Protein AF-A0A966E2J4-F1 (afdb_monomer_lite)

Structure (mmCIF, N/CA/C/O backbone):
data_AF-A0A966E2J4-F1
#
_entry.id   AF-A0A966E2J4-F1
#
loop_
_atom_site.group_PDB
_atom_site.id
_atom_site.type_symbol
_atom_site.label_atom_id
_atom_site.label_alt_id
_atom_site.label_comp_id
_atom_site.label_asym_id
_atom_site.label_entity_id
_atom_site.label_seq_id
_atom_site.pdbx_PDB_ins_code
_atom_site.Cartn_x
_atom_site.Cartn_y
_atom_site.Cartn_z
_atom_site.occupancy
_atom_site.B_iso_or_equiv
_atom_site.auth_seq_id
_atom_site.auth_comp_id
_atom_site.auth_asym_id
_atom_site.auth_atom_id
_atom_site.pdbx_PDB_model_num
ATOM 1 N N . MET A 1 1 ? 18.775 -7.636 5.388 1.00 59.47 1 MET A N 1
ATOM 2 C CA . MET A 1 1 ? 19.698 -8.743 5.085 1.00 59.47 1 MET A CA 1
ATOM 3 C C . MET A 1 1 ? 20.322 -8.454 3.729 1.00 59.47 1 MET A C 1
ATOM 5 O O . MET A 1 1 ? 19.597 -8.432 2.739 1.00 59.47 1 MET A O 1
ATOM 9 N N . SER A 1 2 ? 21.613 -8.130 3.688 1.00 73.81 2 SER A N 1
ATOM 10 C CA . SER A 1 2 ? 22.314 -7.818 2.436 1.00 73.81 2 SER A CA 1
ATOM 11 C C . SER A 1 2 ? 22.480 -9.073 1.570 1.00 73.81 2 SER A C 1
ATOM 13 O O . SER A 1 2 ? 22.434 -10.198 2.077 1.00 73.81 2 SER A O 1
ATOM 15 N N . PHE A 1 3 ? 22.680 -8.900 0.260 1.00 79.31 3 PHE A N 1
ATOM 16 C CA . PHE A 1 3 ? 23.011 -10.019 -0.631 1.00 79.31 3 PHE A CA 1
ATOM 17 C C . PHE A 1 3 ? 24.300 -10.731 -0.207 1.00 79.31 3 PHE A C 1
ATOM 19 O O . PHE A 1 3 ? 24.358 -11.950 -0.302 1.00 79.31 3 PHE A O 1
ATOM 26 N N . ALA A 1 4 ? 25.263 -10.000 0.363 1.00 73.81 4 ALA A N 1
ATOM 27 C CA . ALA A 1 4 ? 26.503 -10.554 0.902 1.00 73.81 4 ALA A CA 1
ATOM 28 C C . ALA A 1 4 ? 26.265 -11.553 2.048 1.00 73.81 4 ALA A C 1
ATOM 30 O O . ALA A 1 4 ? 26.826 -12.642 2.033 1.00 73.81 4 ALA A O 1
ATOM 31 N N . LEU A 1 5 ? 25.376 -11.237 3.000 1.00 77.06 5 LEU A N 1
ATOM 32 C CA . LEU A 1 5 ? 25.022 -12.181 4.068 1.00 77.06 5 LEU A CA 1
ATOM 33 C C . LEU A 1 5 ? 24.337 -13.432 3.509 1.00 77.06 5 LEU A C 1
ATOM 35 O O . LEU A 1 5 ? 24.585 -14.535 3.978 1.00 77.06 5 LEU A O 1
ATOM 39 N N . ASN A 1 6 ? 23.477 -13.269 2.501 1.00 78.88 6 ASN A N 1
ATOM 40 C CA . ASN A 1 6 ? 22.815 -14.402 1.859 1.00 78.88 6 ASN A CA 1
ATOM 41 C C . ASN A 1 6 ? 23.814 -15.310 1.133 1.00 78.88 6 ASN A C 1
ATOM 43 O O . ASN A 1 6 ? 23.761 -16.519 1.297 1.00 78.88 6 ASN A O 1
ATOM 47 N N . TYR A 1 7 ? 24.743 -14.708 0.392 1.00 80.31 7 TYR A N 1
ATOM 48 C CA . TYR A 1 7 ? 25.827 -15.399 -0.296 1.00 80.31 7 TYR A CA 1
ATOM 49 C C . TYR A 1 7 ? 26.724 -16.165 0.682 1.00 80.31 7 TYR A C 1
ATOM 51 O O . TYR A 1 7 ? 26.998 -17.339 0.461 1.00 80.31 7 TYR A O 1
ATOM 59 N N . TYR A 1 8 ? 27.102 -15.536 1.799 1.00 82.06 8 TYR A N 1
ATOM 60 C CA . TYR A 1 8 ? 27.881 -16.174 2.859 1.00 82.06 8 TYR A CA 1
ATOM 61 C C . TYR A 1 8 ? 27.172 -17.417 3.421 1.00 82.06 8 TYR A C 1
ATOM 63 O O . TYR A 1 8 ? 27.740 -18.506 3.430 1.00 82.06 8 TYR A O 1
ATOM 71 N N . PHE A 1 9 ? 25.893 -17.298 3.802 1.00 84.06 9 PHE A N 1
ATOM 72 C CA . PHE A 1 9 ? 25.116 -18.441 4.304 1.00 84.06 9 PHE A CA 1
ATOM 73 C C . PHE A 1 9 ? 24.768 -19.483 3.229 1.00 84.06 9 PHE A C 1
ATOM 75 O O . PHE A 1 9 ? 24.488 -20.629 3.569 1.00 84.06 9 PHE A O 1
ATOM 82 N N . ALA A 1 10 ? 24.816 -19.118 1.947 1.00 79.44 10 ALA A N 1
ATOM 83 C CA . ALA A 1 10 ? 24.695 -20.045 0.822 1.00 79.44 10 ALA A CA 1
ATOM 84 C C . ALA A 1 10 ? 26.017 -20.774 0.499 1.00 79.44 10 ALA A C 1
ATOM 86 O O . ALA A 1 10 ? 26.121 -21.430 -0.539 1.00 79.44 10 ALA A O 1
ATOM 87 N N . GLY A 1 11 ? 27.032 -20.658 1.365 1.00 80.62 11 GLY A N 1
ATOM 88 C CA . GLY A 1 11 ? 28.339 -21.285 1.177 1.00 80.62 11 GLY A CA 1
ATOM 89 C C . GLY A 1 11 ? 29.157 -20.622 0.075 1.00 80.62 11 GLY A C 1
ATOM 90 O O . GLY A 1 11 ? 29.830 -21.319 -0.679 1.00 80.62 11 GLY A O 1
ATOM 91 N N . GLU A 1 12 ? 29.039 -19.298 -0.054 1.00 81.12 12 GLU A N 1
ATOM 92 C CA . GLU A 1 12 ? 29.712 -18.490 -1.076 1.00 81.12 12 GLU A CA 1
ATOM 93 C C . GLU A 1 12 ? 29.393 -18.958 -2.502 1.00 81.12 12 GLU A C 1
ATOM 95 O O . GLU A 1 12 ? 30.235 -19.010 -3.396 1.00 81.12 12 GLU A O 1
ATOM 100 N N . ARG A 1 13 ? 28.127 -19.320 -2.722 1.00 78.50 13 ARG A N 1
ATOM 101 C CA . ARG A 1 13 ? 27.602 -19.705 -4.031 1.00 78.50 13 ARG A CA 1
ATOM 102 C C . ARG A 1 13 ? 26.421 -18.821 -4.390 1.00 78.50 13 ARG A C 1
ATOM 104 O O . ARG A 1 13 ? 25.577 -18.499 -3.553 1.00 78.50 13 ARG A O 1
ATOM 111 N N . PHE A 1 14 ? 26.310 -18.475 -5.669 1.00 77.50 14 PHE A N 1
ATOM 112 C CA . PHE A 1 14 ? 25.118 -17.830 -6.223 1.00 77.50 14 PHE A CA 1
ATOM 113 C C . PHE A 1 14 ? 23.981 -18.850 -6.396 1.00 77.50 14 PHE A C 1
ATOM 115 O O . PHE A 1 14 ? 23.527 -19.137 -7.505 1.00 77.50 14 PHE A O 1
ATOM 122 N N . ASP A 1 15 ? 23.529 -19.430 -5.283 1.00 81.44 15 ASP A N 1
ATOM 123 C CA . ASP A 1 15 ? 22.444 -20.403 -5.271 1.00 81.44 15 ASP A CA 1
ATOM 124 C C . ASP A 1 15 ? 21.081 -19.713 -5.435 1.00 81.44 15 ASP A C 1
ATOM 126 O O . ASP A 1 15 ? 20.513 -19.131 -4.507 1.00 81.44 15 ASP A O 1
ATOM 130 N N . ARG A 1 16 ? 20.511 -19.830 -6.637 1.00 82.94 16 ARG A N 1
ATOM 131 C CA . ARG A 1 16 ? 19.188 -19.290 -6.982 1.00 82.94 16 ARG A CA 1
ATOM 132 C C . ARG A 1 16 ? 18.098 -19.710 -5.993 1.00 82.94 16 ARG A C 1
ATOM 134 O O . ARG A 1 16 ? 17.180 -18.921 -5.757 1.00 82.94 16 ARG A O 1
ATOM 141 N N . PHE A 1 17 ? 18.170 -20.921 -5.439 1.00 85.12 17 PHE A N 1
ATOM 142 C CA . PHE A 1 17 ? 17.184 -21.407 -4.480 1.00 85.12 17 PHE A CA 1
ATOM 143 C C . PHE A 1 17 ? 17.285 -20.652 -3.152 1.00 85.12 17 PHE A C 1
ATOM 145 O O . PHE A 1 17 ? 16.285 -20.084 -2.714 1.00 85.12 17 PHE A O 1
ATOM 152 N N . ALA A 1 18 ? 18.479 -20.550 -2.560 1.00 85.56 18 ALA A N 1
ATOM 153 C CA . ALA A 1 18 ? 18.701 -19.845 -1.293 1.00 85.56 18 ALA A CA 1
ATOM 154 C C . ALA A 1 18 ? 18.240 -18.373 -1.335 1.00 85.56 18 ALA A C 1
ATOM 156 O O . ALA A 1 18 ? 17.543 -17.888 -0.427 1.00 85.56 18 ALA A O 1
ATOM 157 N N . PHE A 1 19 ? 18.541 -17.667 -2.431 1.00 85.81 19 PHE A N 1
ATOM 158 C CA . PHE A 1 19 ? 18.122 -16.274 -2.606 1.00 85.81 19 PHE A CA 1
ATOM 159 C C . PHE A 1 19 ? 16.597 -16.129 -2.719 1.00 85.81 19 PHE A C 1
ATOM 161 O O . PHE A 1 19 ? 16.028 -15.222 -2.098 1.00 85.81 19 PHE A O 1
ATOM 168 N N . LYS A 1 20 ? 15.931 -17.021 -3.466 1.00 88.06 20 LYS A N 1
ATOM 169 C CA . LYS A 1 20 ? 14.465 -17.038 -3.605 1.00 88.06 20 LYS A CA 1
ATOM 170 C C . LYS A 1 20 ? 13.772 -17.448 -2.308 1.00 88.06 20 LYS A C 1
ATOM 172 O O . LYS A 1 20 ? 12.813 -16.792 -1.914 1.00 88.06 20 LYS A O 1
ATOM 177 N N . LEU A 1 21 ? 14.281 -18.462 -1.606 1.00 90.44 21 LEU A N 1
ATOM 178 C CA . LEU A 1 21 ? 13.745 -18.916 -0.321 1.00 90.44 21 LEU A CA 1
ATOM 179 C C . LEU A 1 21 ? 13.721 -17.774 0.697 1.00 90.44 21 LEU A C 1
ATOM 181 O O . LEU A 1 21 ? 12.714 -17.548 1.360 1.00 90.44 21 LEU A O 1
ATOM 185 N N . THR A 1 22 ? 14.799 -16.995 0.763 1.00 90.88 22 THR A N 1
ATOM 186 C CA . THR A 1 22 ? 14.864 -15.823 1.647 1.00 90.88 22 THR A CA 1
ATOM 187 C C . THR A 1 22 ? 13.776 -14.800 1.315 1.00 90.88 22 THR A C 1
ATOM 189 O O . THR A 1 22 ? 13.124 -14.281 2.220 1.00 90.88 22 THR A O 1
ATOM 192 N N . ASN A 1 23 ? 13.539 -14.524 0.029 1.00 94.06 23 ASN A N 1
ATOM 193 C CA . ASN A 1 23 ? 12.469 -13.615 -0.383 1.00 94.06 23 ASN A CA 1
ATOM 194 C C . ASN A 1 23 ? 11.086 -14.164 -0.017 1.00 94.06 23 ASN A C 1
ATOM 196 O O . ASN A 1 23 ? 10.243 -13.407 0.457 1.00 94.06 23 ASN A O 1
ATOM 200 N N . VAL A 1 24 ? 10.863 -15.471 -0.185 1.00 95.25 24 VAL A N 1
ATOM 201 C CA . VAL A 1 24 ? 9.615 -16.137 0.214 1.00 95.25 24 VAL A CA 1
ATOM 202 C C . VAL A 1 24 ? 9.395 -16.021 1.722 1.00 95.25 24 VAL A C 1
ATOM 204 O O . VAL A 1 24 ? 8.302 -15.655 2.142 1.00 95.25 24 VAL A O 1
ATOM 207 N N . VAL A 1 25 ? 10.425 -16.240 2.544 1.00 96.19 25 VAL A N 1
ATOM 208 C CA . VAL A 1 25 ? 10.333 -16.056 4.003 1.00 96.19 25 VAL A CA 1
ATOM 209 C C . VAL A 1 25 ? 9.954 -14.614 4.346 1.00 96.19 25 VAL A C 1
ATOM 211 O O . VAL A 1 25 ? 9.018 -14.393 5.112 1.00 96.19 25 VAL A O 1
ATOM 214 N N . ILE A 1 26 ? 10.613 -13.620 3.738 1.00 96.62 26 ILE A N 1
ATOM 215 C CA . ILE A 1 26 ? 10.274 -12.200 3.939 1.00 96.62 26 ILE A CA 1
ATOM 216 C C . ILE A 1 26 ? 8.827 -11.919 3.502 1.00 96.62 26 ILE A C 1
ATOM 218 O O . ILE A 1 26 ? 8.110 -11.178 4.178 1.00 96.62 26 ILE A O 1
ATOM 222 N N . HIS A 1 27 ? 8.365 -12.514 2.402 1.00 97.75 27 HIS A N 1
ATOM 223 C CA . HIS A 1 27 ? 6.994 -12.367 1.920 1.00 97.75 27 HIS A CA 1
ATOM 224 C C . HIS A 1 27 ? 5.962 -12.961 2.889 1.00 97.75 27 HIS A C 1
ATOM 226 O O . HIS A 1 27 ? 4.981 -12.296 3.219 1.00 97.75 27 HIS A O 1
ATOM 232 N N . VAL A 1 28 ? 6.222 -14.155 3.428 1.00 98.31 28 VAL A N 1
ATOM 233 C CA . VAL A 1 28 ? 5.377 -14.788 4.453 1.00 98.31 28 VAL A CA 1
ATOM 234 C C . VAL A 1 28 ? 5.327 -13.937 5.722 1.00 98.31 28 VAL A C 1
ATOM 236 O O . VAL A 1 28 ? 4.242 -13.694 6.249 1.00 98.31 28 VAL A O 1
ATOM 239 N N . LEU A 1 29 ? 6.467 -13.409 6.180 1.00 98.50 29 LEU A N 1
ATOM 240 C CA . LEU A 1 29 ? 6.512 -12.493 7.324 1.00 98.50 29 LEU A CA 1
ATOM 241 C C . LEU A 1 29 ? 5.673 -11.231 7.074 1.00 98.50 29 LEU A C 1
ATOM 243 O O . LEU A 1 29 ? 4.917 -10.822 7.952 1.00 98.50 29 LEU A O 1
ATOM 247 N N . ASN A 1 30 ? 5.737 -10.646 5.873 1.00 98.75 30 ASN A N 1
ATOM 248 C CA . ASN A 1 30 ? 4.843 -9.548 5.491 1.00 98.75 30 ASN A CA 1
ATOM 249 C C . ASN A 1 30 ? 3.366 -9.967 5.535 1.00 98.75 30 ASN A C 1
ATOM 251 O O . ASN A 1 30 ? 2.547 -9.216 6.056 1.00 98.75 30 ASN A O 1
ATOM 255 N N . GLY A 1 31 ? 3.021 -11.167 5.056 1.00 98.56 31 GLY A N 1
ATOM 256 C CA . GLY A 1 31 ? 1.663 -11.714 5.144 1.00 98.56 31 GLY A CA 1
ATOM 257 C C . GLY A 1 31 ? 1.148 -11.820 6.583 1.00 98.56 31 GLY A C 1
ATOM 258 O O . GLY A 1 31 ? -0.003 -11.475 6.855 1.00 98.56 31 GLY A O 1
ATOM 259 N N . LEU A 1 32 ? 2.009 -12.208 7.532 1.00 98.69 32 LEU A N 1
ATOM 260 C CA . LEU A 1 32 ? 1.676 -12.205 8.961 1.00 98.69 32 LEU A CA 1
ATOM 261 C C . LEU A 1 32 ? 1.418 -10.785 9.487 1.00 98.69 32 LEU A C 1
ATOM 263 O O . LEU A 1 32 ? 0.478 -10.574 10.255 1.00 98.69 32 LEU A O 1
ATOM 267 N N . LEU A 1 33 ? 2.211 -9.794 9.067 1.00 98.75 33 LEU A N 1
ATOM 268 C CA . LEU A 1 33 ? 1.981 -8.396 9.448 1.00 98.75 33 LEU A CA 1
ATOM 269 C C . LEU A 1 33 ? 0.691 -7.840 8.825 1.00 98.75 33 LEU A C 1
ATOM 271 O O . LEU A 1 33 ? -0.064 -7.159 9.516 1.00 98.75 33 LEU A O 1
ATOM 275 N N . VAL A 1 34 ? 0.397 -8.173 7.563 1.00 98.81 34 VAL A N 1
ATOM 276 C CA . VAL A 1 34 ? -0.871 -7.852 6.882 1.00 98.81 34 VAL A CA 1
ATOM 277 C C . VAL A 1 34 ? -2.057 -8.437 7.646 1.00 98.81 34 VAL A C 1
ATOM 279 O O . VAL A 1 34 ? -3.043 -7.730 7.874 1.00 98.81 34 VAL A O 1
ATOM 282 N N . TYR A 1 35 ? -1.960 -9.694 8.090 1.00 98.56 35 TYR A N 1
ATOM 283 C CA . TYR A 1 35 ? -2.973 -10.332 8.928 1.00 98.56 35 TYR A CA 1
ATOM 284 C C . TYR A 1 35 ? -3.206 -9.536 10.218 1.00 98.56 35 TYR A C 1
ATOM 286 O O . TYR A 1 35 ? -4.330 -9.106 10.483 1.00 98.56 35 TYR A O 1
ATOM 294 N N . TRP A 1 36 ? -2.153 -9.277 10.999 1.00 98.31 36 TRP A N 1
ATOM 295 C CA . TRP A 1 36 ? -2.280 -8.566 12.273 1.00 98.31 36 TRP A CA 1
ATOM 296 C C . TRP A 1 36 ? -2.770 -7.129 12.105 1.00 98.31 36 TRP A C 1
ATOM 298 O O . TRP A 1 36 ? -3.600 -6.669 12.892 1.00 98.31 36 TRP A O 1
ATOM 308 N N . LEU A 1 37 ? -2.319 -6.428 11.064 1.00 98.62 37 LEU A N 1
ATOM 309 C CA . LEU A 1 37 ? -2.786 -5.078 10.772 1.00 98.62 37 LEU A CA 1
ATOM 310 C C . LEU A 1 37 ? -4.278 -5.115 10.445 1.00 98.62 37 LEU A C 1
ATOM 312 O O . LEU A 1 37 ? -5.050 -4.352 11.022 1.00 98.62 37 LEU A O 1
ATOM 316 N N . SER A 1 38 ? -4.704 -6.071 9.619 1.00 98.12 38 SER A N 1
ATOM 317 C CA . SER A 1 38 ? -6.115 -6.271 9.287 1.00 98.12 38 SER A CA 1
ATOM 318 C C . SER A 1 38 ? -6.964 -6.583 10.520 1.00 98.12 38 SER A C 1
ATOM 320 O O . SER A 1 38 ? -8.046 -6.017 10.661 1.00 98.12 38 SER A O 1
ATOM 322 N N . VAL A 1 39 ? -6.469 -7.413 11.450 1.00 95.81 39 VAL A N 1
ATOM 323 C CA . VAL A 1 39 ? -7.134 -7.680 12.740 1.00 95.81 39 VAL A CA 1
ATOM 324 C C . VAL A 1 39 ? -7.378 -6.373 13.492 1.00 95.81 39 VAL A C 1
ATOM 326 O O . VAL A 1 39 ? -8.498 -6.122 13.945 1.00 95.81 39 VAL A O 1
ATOM 329 N N . LEU A 1 40 ? -6.351 -5.532 13.636 1.00 95.50 40 LEU A N 1
ATOM 330 C CA . LEU A 1 40 ? -6.474 -4.288 14.392 1.00 95.50 40 LEU A CA 1
ATOM 331 C C . LEU A 1 40 ? -7.408 -3.288 13.699 1.00 95.50 40 LEU A C 1
ATOM 333 O O . LEU A 1 40 ? -8.287 -2.730 14.358 1.00 95.50 40 LEU A O 1
ATOM 337 N N . LEU A 1 41 ? -7.272 -3.095 12.384 1.00 95.81 41 LEU A N 1
ATOM 338 C CA . LEU A 1 41 ? -8.106 -2.165 11.619 1.00 95.81 41 LEU A CA 1
ATOM 339 C C . LEU A 1 41 ? -9.580 -2.594 11.609 1.00 95.81 41 LEU A C 1
ATOM 341 O O . LEU A 1 41 ? -10.459 -1.773 11.864 1.00 95.81 41 LEU A O 1
ATOM 345 N N . LEU A 1 42 ? -9.874 -3.882 11.403 1.00 93.00 42 LEU A N 1
ATOM 346 C CA . LEU A 1 42 ? -11.252 -4.387 11.397 1.00 93.00 42 LEU A CA 1
ATOM 347 C C . LEU A 1 42 ? -11.915 -4.299 12.773 1.00 93.00 42 LEU A C 1
ATOM 349 O O . LEU A 1 42 ? -13.088 -3.937 12.853 1.00 93.00 42 LEU A O 1
ATOM 353 N N . ARG A 1 43 ? -11.176 -4.553 13.863 1.00 90.25 43 ARG A N 1
ATOM 354 C CA . ARG A 1 43 ? -11.685 -4.342 15.232 1.00 90.25 43 ARG A CA 1
ATOM 355 C C . ARG A 1 43 ? -12.062 -2.881 15.474 1.00 90.25 43 ARG A C 1
ATOM 357 O O . ARG A 1 43 ? -13.110 -2.606 16.055 1.00 90.25 43 ARG A O 1
ATOM 364 N N . ARG A 1 44 ? -11.236 -1.942 15.002 1.00 89.81 44 ARG A N 1
ATOM 365 C CA . ARG A 1 44 ? -11.515 -0.500 15.102 1.00 89.81 44 ARG A CA 1
ATOM 366 C C . ARG A 1 44 ? -12.705 -0.084 14.247 1.00 89.81 44 ARG A C 1
ATOM 368 O O . ARG A 1 44 ? -13.562 0.657 14.721 1.00 89.81 44 ARG A O 1
ATOM 375 N N . TYR A 1 45 ? -12.784 -0.591 13.021 1.00 88.94 45 TYR A N 1
ATOM 376 C CA . TYR A 1 45 ? -13.898 -0.319 12.120 1.00 88.94 45 TYR A CA 1
ATOM 377 C C . TYR A 1 45 ? -15.231 -0.801 12.705 1.00 88.94 45 TYR A C 1
ATOM 379 O O . TYR A 1 45 ? -16.207 -0.057 12.735 1.00 88.94 45 TYR A O 1
ATOM 387 N N . ALA A 1 46 ? -15.241 -2.013 13.261 1.00 82.50 46 ALA A N 1
ATOM 388 C CA . ALA A 1 46 ? -16.399 -2.595 13.923 1.00 82.50 46 ALA A CA 1
ATOM 389 C C . ALA A 1 46 ? -16.836 -1.836 15.179 1.00 82.50 46 ALA A C 1
ATOM 391 O O . ALA A 1 46 ? -18.022 -1.570 15.352 1.00 82.50 46 ALA A O 1
ATOM 392 N N . GLY A 1 47 ? -15.884 -1.456 16.039 1.00 72.38 47 GLY A N 1
ATOM 393 C CA . GLY A 1 47 ? -16.171 -0.683 17.251 1.00 72.38 47 GLY A CA 1
ATOM 394 C C . GLY A 1 47 ? -16.652 0.746 16.971 1.00 72.38 47 GLY A C 1
ATOM 395 O O . GLY A 1 47 ? -17.243 1.376 17.845 1.00 72.38 47 GLY A O 1
ATOM 396 N N . GLY A 1 48 ? -16.412 1.262 15.760 1.00 63.75 48 GLY A N 1
ATOM 397 C CA . GLY A 1 48 ? -16.773 2.612 15.336 1.00 63.75 48 GLY A CA 1
ATOM 398 C C . GLY A 1 48 ? -18.103 2.751 14.585 1.00 63.75 48 GLY A C 1
ATOM 399 O O . GLY A 1 48 ? -18.470 3.883 14.277 1.00 63.75 48 GLY A O 1
ATOM 400 N N . ALA A 1 49 ? -18.830 1.677 14.271 1.00 46.62 49 ALA A N 1
ATOM 401 C CA . ALA A 1 49 ? -20.103 1.741 13.542 1.00 46.62 49 ALA A CA 1
ATOM 402 C C . ALA A 1 49 ? -21.322 1.618 14.492 1.00 46.62 49 ALA A C 1
ATOM 404 O O . ALA A 1 49 ? -21.365 0.731 15.338 1.00 46.62 49 ALA A O 1
ATOM 405 N N . ARG A 1 50 ? -22.341 2.481 14.346 1.00 42.75 50 ARG A N 1
ATOM 406 C CA . ARG A 1 50 ? -23.708 2.324 14.915 1.00 42.75 50 ARG A CA 1
ATOM 407 C C . ARG A 1 50 ? -24.732 2.579 13.793 1.00 42.75 50 ARG A C 1
ATOM 409 O O . ARG A 1 50 ? -24.436 3.430 12.953 1.00 42.75 50 ARG A O 1
ATOM 416 N N . PRO A 1 51 ? -25.868 1.844 13.718 1.00 37.44 51 PRO A N 1
ATOM 417 C CA . PRO A 1 51 ? -26.919 1.776 14.748 1.00 37.44 51 PRO A CA 1
ATOM 418 C C . PRO A 1 51 ? -27.133 0.386 15.403 1.00 37.44 51 PRO A C 1
ATOM 420 O O . PRO A 1 51 ? -26.619 -0.617 14.909 1.00 37.44 51 PRO A O 1
ATOM 423 N N . PRO A 1 52 ? -27.920 0.311 16.503 1.00 40.41 52 PRO A N 1
ATOM 424 C CA . PRO A 1 52 ? -28.212 -0.911 17.274 1.00 40.41 52 PRO A CA 1
ATOM 425 C C . PRO A 1 52 ? -29.046 -1.978 16.544 1.00 40.41 52 PRO A C 1
ATOM 427 O O . PRO A 1 52 ? -29.147 -3.102 17.021 1.00 40.41 52 PRO A O 1
ATOM 430 N N . SER A 1 53 ? -29.639 -1.676 15.387 1.00 39.88 53 SER A N 1
ATOM 431 C CA . SER A 1 53 ? -30.565 -2.595 14.704 1.00 39.88 53 SER A CA 1
ATOM 432 C C . SER A 1 53 ? -29.886 -3.718 13.910 1.00 39.88 53 SER A C 1
ATOM 434 O O . SER A 1 53 ? -30.552 -4.659 13.493 1.00 39.88 53 SER A O 1
ATOM 436 N N . THR A 1 54 ? -28.560 -3.676 13.739 1.00 45.16 54 THR A N 1
ATOM 437 C CA . THR A 1 54 ? -27.771 -4.770 13.139 1.00 45.16 54 THR A CA 1
ATOM 438 C C . THR A 1 54 ? -26.687 -5.296 14.082 1.00 45.16 54 THR A C 1
ATOM 440 O O . THR A 1 54 ? -25.712 -5.893 13.634 1.00 45.16 54 THR A O 1
ATOM 443 N N . GLN A 1 55 ? -26.844 -5.086 15.397 1.00 41.19 55 GLN A N 1
ATOM 444 C CA . GLN A 1 55 ? -25.957 -5.645 16.431 1.00 41.19 55 GLN A CA 1
ATOM 445 C C . GLN A 1 55 ? -26.075 -7.171 16.587 1.00 41.19 55 GLN A C 1
ATOM 447 O O . GLN A 1 55 ? -25.293 -7.771 17.324 1.00 41.19 55 GLN A O 1
ATOM 452 N N . ALA A 1 56 ? -26.984 -7.822 15.857 1.00 38.28 56 ALA A N 1
ATOM 453 C CA . ALA A 1 56 ? -27.075 -9.275 15.787 1.00 38.28 56 ALA A CA 1
ATOM 454 C C . ALA A 1 56 ? -25.924 -9.870 14.950 1.00 38.28 56 ALA A C 1
ATOM 456 O O . ALA A 1 56 ? -26.077 -10.292 13.803 1.00 38.28 56 ALA A O 1
ATOM 457 N N . GLY A 1 57 ? -24.752 -9.922 15.576 1.00 44.06 57 GLY A N 1
ATOM 458 C CA . GLY A 1 57 ? -23.659 -10.796 15.191 1.00 44.06 57 GLY A CA 1
ATOM 459 C C . GLY A 1 57 ? -22.597 -10.117 14.345 1.00 44.06 57 GLY A C 1
ATOM 460 O O . GLY A 1 57 ? -22.566 -10.275 13.123 1.00 44.06 57 GLY A O 1
ATOM 461 N N . TRP A 1 58 ? -21.609 -9.529 15.024 1.00 47.94 58 TRP A N 1
ATOM 462 C CA . TRP A 1 58 ? -20.220 -9.718 14.607 1.00 47.94 58 TRP A CA 1
ATOM 463 C C . TRP A 1 58 ? -19.978 -11.235 14.570 1.00 47.94 58 TRP A C 1
ATOM 465 O O . TRP A 1 58 ? -19.677 -11.874 15.573 1.00 47.94 58 TRP A O 1
ATOM 475 N N . SER A 1 59 ? -20.342 -11.844 13.445 1.00 54.19 59 SER A N 1
ATOM 476 C CA . SER A 1 59 ? -20.444 -13.291 13.306 1.00 54.19 59 SER A CA 1
ATOM 477 C C . SER A 1 59 ? -19.052 -13.916 13.327 1.00 54.19 59 SER A C 1
ATOM 479 O O . SER A 1 59 ? -18.068 -13.249 13.004 1.00 54.19 59 SER A O 1
ATOM 481 N N . ALA A 1 60 ? -18.965 -15.220 13.603 1.00 57.41 60 ALA A N 1
ATOM 482 C CA . ALA A 1 60 ? -17.731 -15.999 13.450 1.00 57.41 60 ALA A CA 1
ATOM 483 C C . ALA A 1 60 ? -17.041 -15.780 12.082 1.00 57.41 60 ALA A C 1
ATOM 485 O O . ALA A 1 60 ? -15.831 -15.922 11.966 1.00 57.41 60 ALA A O 1
ATOM 486 N N . MET A 1 61 ? -17.782 -15.360 11.050 1.00 56.88 61 MET A N 1
ATOM 487 C CA . MET A 1 61 ? -17.254 -15.035 9.724 1.00 56.88 61 MET A CA 1
ATOM 488 C C . MET A 1 61 ? -16.345 -13.793 9.706 1.00 56.88 61 MET A C 1
ATOM 490 O O . MET A 1 61 ? -15.363 -13.773 8.970 1.00 56.88 61 MET A O 1
ATOM 494 N N . HIS A 1 62 ? -16.600 -12.791 10.558 1.00 67.88 62 HIS A N 1
ATOM 495 C CA . HIS A 1 62 ? -15.730 -11.613 10.688 1.00 67.88 62 HIS A CA 1
ATOM 496 C C . HIS A 1 62 ? -14.379 -11.961 11.330 1.00 67.88 62 HIS A C 1
ATOM 498 O O . HIS A 1 62 ? -13.394 -11.267 11.085 1.00 67.88 62 HIS A O 1
ATOM 504 N N . ALA A 1 63 ? -14.305 -13.060 12.094 1.00 76.62 63 ALA A N 1
ATOM 505 C CA . ALA A 1 63 ? -13.054 -13.539 12.680 1.00 76.62 63 ALA A CA 1
ATOM 506 C C . ALA A 1 63 ? -12.063 -14.050 11.618 1.00 76.62 63 ALA A C 1
ATOM 508 O O . ALA A 1 63 ? -10.856 -13.919 11.805 1.00 76.62 63 ALA A O 1
ATOM 509 N N . TYR A 1 64 ? -12.559 -14.567 10.488 1.00 86.94 64 TYR A N 1
ATOM 510 C CA . TYR A 1 64 ? -11.726 -15.050 9.379 1.00 86.94 64 TYR A CA 1
ATOM 511 C C . TYR A 1 64 ? -11.405 -13.971 8.341 1.00 86.94 64 TYR A C 1
ATOM 513 O O . TYR A 1 64 ? -10.559 -14.185 7.478 1.00 86.94 64 TYR A O 1
ATOM 521 N N . LEU A 1 65 ? -12.040 -12.798 8.409 1.00 92.25 65 LEU A N 1
ATOM 522 C CA . LEU A 1 65 ? -11.815 -11.734 7.434 1.00 92.25 65 LEU A CA 1
ATOM 523 C C . LEU A 1 65 ? -10.350 -11.243 7.386 1.00 92.25 65 LEU A C 1
ATOM 525 O O . LEU A 1 65 ? -9.827 -11.114 6.282 1.00 92.25 65 LEU A O 1
ATOM 529 N N . PRO A 1 66 ? -9.634 -11.037 8.512 1.00 95.81 66 PRO A N 1
ATOM 530 C CA . PRO A 1 66 ? -8.205 -10.718 8.468 1.00 95.81 66 PRO A CA 1
ATOM 531 C C . PRO A 1 66 ? -7.363 -11.804 7.787 1.00 95.81 66 PRO A C 1
ATOM 533 O O . PRO A 1 66 ? -6.417 -11.488 7.067 1.00 95.81 66 PRO A O 1
ATOM 536 N N . LEU A 1 67 ? -7.719 -13.080 7.995 1.00 96.00 67 LEU A N 1
ATOM 537 C CA . LEU A 1 67 ? -7.065 -14.211 7.336 1.00 96.00 67 LEU A CA 1
ATOM 538 C C . LEU A 1 67 ? -7.322 -14.177 5.830 1.00 96.00 67 LEU A C 1
ATOM 540 O O . LEU A 1 67 ? -6.391 -14.374 5.059 1.00 96.00 67 LEU A O 1
ATOM 544 N N . LEU A 1 68 ? -8.551 -13.866 5.412 1.00 96.25 68 LEU A N 1
ATOM 545 C CA . LEU A 1 68 ? -8.873 -13.687 4.003 1.00 96.25 68 LEU A CA 1
ATOM 546 C C . LEU A 1 68 ? -8.066 -12.545 3.380 1.00 96.25 68 LEU A C 1
ATOM 548 O O . LEU A 1 68 ? -7.488 -12.744 2.322 1.00 96.25 68 LEU A O 1
ATOM 552 N N . VAL A 1 69 ? -7.973 -11.377 4.027 1.00 98.00 69 VAL A N 1
ATOM 553 C CA . VAL A 1 69 ? -7.160 -10.258 3.512 1.00 98.00 69 VAL A CA 1
ATOM 554 C C . VAL A 1 69 ? -5.709 -10.690 3.306 1.00 98.00 69 VAL A C 1
ATOM 556 O O . VAL A 1 69 ? -5.142 -10.454 2.241 1.00 98.00 69 VAL A O 1
ATOM 559 N N . ALA A 1 70 ? -5.122 -11.355 4.303 1.00 98.25 70 ALA A N 1
ATOM 560 C CA . ALA A 1 70 ? -3.757 -11.854 4.211 1.00 98.25 70 ALA A CA 1
ATOM 561 C C . ALA A 1 70 ? -3.598 -12.913 3.113 1.00 98.25 70 ALA A C 1
ATOM 563 O O . ALA A 1 70 ? -2.635 -12.843 2.359 1.00 98.25 70 ALA A O 1
ATOM 564 N N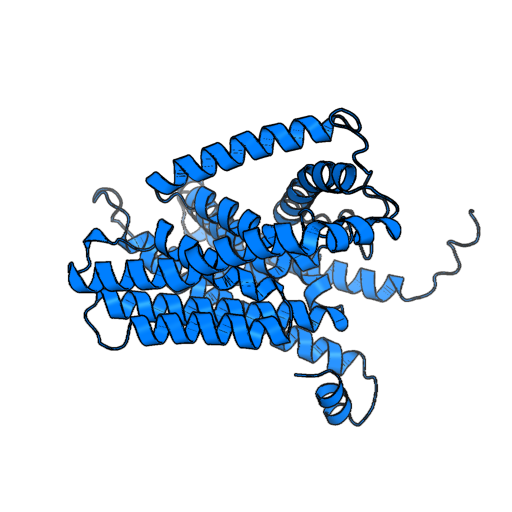 . ALA A 1 71 ? -4.545 -13.845 2.977 1.00 98.00 71 ALA A N 1
ATOM 565 C CA . ALA A 1 71 ? -4.521 -14.876 1.943 1.00 98.00 71 ALA A CA 1
ATOM 566 C C . ALA A 1 71 ? -4.656 -14.281 0.536 1.00 98.00 71 ALA A C 1
ATOM 568 O O . ALA A 1 71 ? -3.858 -14.618 -0.335 1.00 98.00 71 ALA A O 1
ATOM 569 N N . LEU A 1 72 ? -5.610 -13.365 0.324 1.00 97.88 72 LEU A N 1
ATOM 570 C CA . LEU A 1 72 ? -5.767 -12.662 -0.950 1.00 97.88 72 LEU A CA 1
ATOM 571 C C . LEU A 1 72 ? -4.492 -11.907 -1.305 1.00 97.88 72 LEU A C 1
ATOM 573 O O . LEU A 1 72 ? -4.070 -11.990 -2.445 1.00 97.88 72 LEU A O 1
ATOM 577 N N . TRP A 1 73 ? -3.871 -11.205 -0.351 1.00 98.38 73 TRP A N 1
ATOM 578 C CA . TRP A 1 73 ? -2.655 -10.432 -0.604 1.00 98.38 73 TRP A CA 1
ATOM 579 C C . TRP A 1 73 ? -1.429 -11.315 -0.855 1.00 98.38 73 TRP A C 1
ATOM 581 O O . TRP A 1 73 ? -0.715 -11.073 -1.823 1.00 98.38 73 TRP A O 1
ATOM 591 N N . LEU A 1 74 ? -1.205 -12.341 -0.027 1.00 97.62 74 LEU A N 1
ATOM 592 C CA . LEU A 1 74 ? -0.044 -13.237 -0.099 1.00 97.62 74 LEU A CA 1
ATOM 593 C C . LEU A 1 74 ? -0.066 -14.104 -1.364 1.00 97.62 74 LEU A C 1
ATOM 595 O O . LEU A 1 74 ? 0.968 -14.380 -1.959 1.00 97.62 74 LEU A O 1
ATOM 599 N N . LEU A 1 75 ? -1.252 -14.549 -1.779 1.00 97.06 75 LEU A N 1
ATOM 600 C CA . LEU A 1 75 ? -1.410 -15.452 -2.919 1.00 97.06 75 LEU A CA 1
ATOM 601 C C . LEU A 1 75 ? -1.732 -14.707 -4.215 1.00 97.06 75 LEU A C 1
ATOM 603 O O . LEU A 1 75 ? -1.931 -15.353 -5.243 1.00 97.06 75 LEU A O 1
ATOM 607 N N . HIS A 1 76 ? -1.783 -13.370 -4.190 1.00 97.12 76 HIS A N 1
ATOM 608 C CA . HIS A 1 76 ? -2.080 -12.587 -5.379 1.00 97.12 76 HIS A CA 1
ATOM 609 C C . HIS A 1 76 ? -0.930 -12.671 -6.396 1.00 97.12 76 HIS A C 1
ATOM 611 O O . HIS A 1 76 ? 0.213 -12.355 -6.046 1.00 97.12 76 HIS A O 1
ATOM 617 N N . PRO A 1 77 ? -1.200 -12.958 -7.682 1.00 95.50 77 PRO A N 1
ATOM 618 C CA . PRO A 1 77 ? -0.146 -13.097 -8.685 1.00 95.50 77 PRO A CA 1
ATOM 619 C C . PRO A 1 77 ? 0.651 -11.813 -8.905 1.00 95.50 77 PRO A C 1
ATOM 621 O O . PRO A 1 77 ? 1.816 -11.896 -9.277 1.00 95.50 77 PRO A O 1
ATOM 624 N N . ILE A 1 78 ? 0.085 -10.635 -8.618 1.00 95.62 78 ILE A N 1
ATOM 625 C CA . ILE A 1 78 ? 0.802 -9.345 -8.698 1.00 95.62 78 ILE A CA 1
ATOM 626 C C . ILE A 1 78 ? 2.037 -9.274 -7.781 1.00 95.62 78 ILE A C 1
ATOM 628 O O . ILE A 1 78 ? 2.962 -8.520 -8.070 1.00 95.62 78 ILE A O 1
ATOM 632 N N . GLN A 1 79 ? 2.085 -10.063 -6.697 1.00 96.00 79 GLN A N 1
ATOM 633 C CA . GLN A 1 79 ? 3.221 -10.054 -5.766 1.00 96.00 79 GLN A CA 1
ATOM 634 C C . GLN A 1 79 ? 4.441 -10.795 -6.303 1.00 96.00 79 GLN A C 1
ATOM 636 O O . GLN A 1 79 ? 5.540 -10.648 -5.768 1.00 96.00 79 GLN A O 1
ATOM 641 N N . LEU A 1 80 ? 4.265 -11.591 -7.358 1.00 93.00 80 LEU A N 1
ATOM 642 C CA . LEU A 1 80 ? 5.257 -12.549 -7.819 1.00 93.00 80 LEU A CA 1
ATOM 643 C C . LEU A 1 80 ? 6.599 -11.893 -8.167 1.00 93.00 80 LEU A C 1
ATOM 645 O O . LEU A 1 80 ? 7.640 -12.403 -7.763 1.00 93.00 80 LEU A O 1
ATOM 649 N N . THR A 1 81 ? 6.596 -10.734 -8.829 1.00 90.62 81 THR A N 1
ATOM 650 C CA . THR A 1 81 ? 7.836 -10.025 -9.198 1.00 90.62 81 THR A CA 1
ATOM 651 C C . THR A 1 81 ? 8.581 -9.462 -7.984 1.00 90.62 81 THR A C 1
ATOM 653 O O . THR A 1 81 ? 9.809 -9.468 -7.965 1.00 90.62 81 THR A O 1
ATOM 656 N N . SER A 1 82 ? 7.872 -9.067 -6.923 1.00 88.94 82 SER A N 1
ATOM 657 C CA . SER A 1 82 ? 8.477 -8.622 -5.658 1.00 88.94 82 SER A CA 1
ATOM 658 C C . SER A 1 82 ? 9.151 -9.751 -4.876 1.00 88.94 82 SER A C 1
ATOM 660 O O . SER A 1 82 ? 10.007 -9.486 -4.034 1.00 88.94 82 SER A O 1
ATOM 662 N N . VAL A 1 83 ? 8.752 -11.002 -5.131 1.00 90.38 83 VAL A N 1
ATOM 663 C CA . VAL A 1 83 ? 9.252 -12.187 -4.422 1.00 90.38 83 VAL A CA 1
ATOM 664 C C . VAL A 1 83 ? 10.301 -12.925 -5.249 1.00 90.38 83 VAL A C 1
ATOM 666 O O . VAL A 1 83 ? 11.380 -13.233 -4.745 1.00 90.38 83 VAL A O 1
ATOM 669 N N . LEU A 1 84 ? 10.025 -13.201 -6.524 1.00 88.06 84 LEU A N 1
ATOM 670 C CA . LEU A 1 84 ? 10.908 -14.008 -7.366 1.00 88.06 84 LEU A CA 1
ATOM 671 C C . LEU A 1 84 ? 12.108 -13.229 -7.907 1.00 88.06 84 LEU A C 1
ATOM 673 O O . LEU A 1 84 ? 13.152 -13.845 -8.138 1.00 88.06 84 LEU A O 1
ATOM 677 N N . TYR A 1 85 ? 12.009 -11.906 -8.084 1.00 88.06 85 TYR A N 1
ATOM 678 C CA . TYR A 1 85 ? 13.164 -11.111 -8.501 1.00 88.06 85 TYR A CA 1
ATOM 679 C C . TYR A 1 85 ? 14.020 -10.808 -7.281 1.00 88.06 85 TYR A C 1
ATOM 681 O O . TYR A 1 85 ? 13.616 -10.085 -6.372 1.00 88.06 85 TYR A O 1
ATOM 689 N N . VAL A 1 86 ? 15.234 -11.360 -7.271 1.00 85.94 86 VAL A N 1
ATOM 690 C CA . VAL A 1 86 ? 16.161 -11.251 -6.137 1.00 85.94 86 VAL A CA 1
ATOM 691 C C . VAL A 1 86 ? 16.411 -9.790 -5.761 1.00 85.94 86 VAL A C 1
ATOM 693 O O . VAL A 1 86 ? 16.344 -9.446 -4.583 1.00 85.94 86 VAL A O 1
ATOM 696 N N . VAL A 1 87 ? 16.594 -8.919 -6.761 1.00 86.06 87 VAL A N 1
ATOM 697 C CA . VAL A 1 87 ? 16.791 -7.471 -6.572 1.00 86.06 87 VAL A CA 1
ATOM 698 C C . VAL A 1 87 ? 15.596 -6.822 -5.868 1.00 86.06 87 VAL A C 1
ATOM 700 O O . VAL A 1 87 ? 15.781 -5.980 -4.993 1.00 86.06 87 VAL A O 1
ATOM 703 N N . GLN A 1 88 ? 14.370 -7.277 -6.144 1.00 91.75 88 GLN A N 1
ATOM 704 C CA . GLN A 1 88 ? 13.153 -6.723 -5.543 1.00 91.75 88 GLN A CA 1
ATOM 705 C C . GLN A 1 88 ? 12.936 -7.123 -4.078 1.00 91.75 88 GLN A C 1
ATOM 707 O O . GLN A 1 88 ? 11.990 -6.647 -3.443 1.00 91.75 88 GLN A O 1
ATOM 712 N N . ARG A 1 89 ? 13.875 -7.868 -3.476 1.00 93.81 89 ARG A N 1
ATOM 713 C CA . ARG A 1 89 ? 13.956 -8.057 -2.019 1.00 93.81 89 ARG A CA 1
ATOM 714 C C . ARG A 1 89 ? 13.861 -6.731 -1.268 1.00 93.81 89 ARG A C 1
ATOM 716 O O . ARG A 1 89 ? 13.182 -6.672 -0.244 1.00 93.81 89 ARG A O 1
ATOM 723 N N . MET A 1 90 ? 14.476 -5.672 -1.797 1.00 94.81 90 MET A N 1
ATOM 724 C CA . MET A 1 90 ? 14.409 -4.323 -1.229 1.00 94.81 90 MET A CA 1
ATOM 725 C C . MET A 1 90 ? 12.967 -3.831 -1.016 1.00 94.81 90 MET A C 1
ATOM 727 O O . MET A 1 90 ? 12.661 -3.254 0.027 1.00 94.81 90 MET A O 1
ATOM 731 N N . THR A 1 91 ? 12.063 -4.134 -1.956 1.00 95.81 91 THR A N 1
ATOM 732 C CA . THR A 1 91 ? 10.641 -3.773 -1.892 1.00 95.81 91 THR A CA 1
ATOM 733 C C . THR A 1 91 ? 9.941 -4.541 -0.770 1.00 95.81 91 THR A C 1
ATOM 735 O O . THR A 1 91 ? 9.293 -3.931 0.080 1.00 95.81 91 THR A O 1
ATOM 738 N N . SER A 1 92 ? 10.134 -5.864 -0.702 1.00 96.69 92 SER A N 1
ATOM 739 C CA . SER A 1 92 ? 9.533 -6.711 0.342 1.00 96.69 92 SER A CA 1
ATOM 740 C C . SER A 1 92 ? 10.041 -6.396 1.759 1.00 96.69 92 SER A C 1
ATOM 742 O O . SER A 1 92 ? 9.269 -6.416 2.717 1.00 96.69 92 SER A O 1
ATOM 744 N N . MET A 1 93 ? 11.322 -6.050 1.901 1.00 96.81 93 MET A N 1
ATOM 745 C CA . MET A 1 93 ? 11.922 -5.649 3.175 1.00 96.81 93 MET A CA 1
ATOM 746 C C . MET A 1 93 ? 11.460 -4.265 3.632 1.00 96.81 93 MET A C 1
ATOM 748 O O . MET A 1 93 ? 11.120 -4.088 4.799 1.00 96.81 93 MET A O 1
ATOM 752 N N . SER A 1 94 ? 11.418 -3.288 2.723 1.00 97.81 94 SER A N 1
ATOM 753 C CA . SER A 1 94 ? 10.889 -1.957 3.033 1.00 97.81 94 SER A CA 1
ATOM 754 C C . SER A 1 94 ? 9.428 -2.053 3.486 1.00 97.81 94 SER A C 1
ATOM 756 O O . SER A 1 94 ? 9.070 -1.520 4.535 1.00 97.81 94 SER A O 1
ATOM 758 N N . ALA A 1 95 ? 8.611 -2.847 2.785 1.00 98.12 95 ALA A N 1
ATOM 759 C CA . ALA A 1 95 ? 7.231 -3.116 3.178 1.00 98.12 95 ALA A CA 1
ATOM 760 C C . ALA A 1 95 ? 7.106 -3.765 4.568 1.00 98.12 95 ALA A C 1
ATOM 762 O O . ALA A 1 95 ? 6.208 -3.387 5.317 1.00 98.12 95 ALA A O 1
ATOM 763 N N . PHE A 1 96 ? 8.025 -4.661 4.953 1.00 98.56 96 PHE A N 1
ATOM 764 C CA . PHE A 1 96 ? 8.027 -5.265 6.290 1.00 98.56 96 PHE A CA 1
ATOM 765 C C . PHE A 1 96 ? 8.156 -4.192 7.375 1.00 98.56 96 PHE A C 1
ATOM 767 O O . PHE A 1 96 ? 7.359 -4.159 8.313 1.00 98.56 96 PHE A O 1
ATOM 774 N N . PHE A 1 97 ? 9.115 -3.275 7.224 1.00 98.56 97 PHE A N 1
ATOM 775 C CA . PHE A 1 97 ? 9.318 -2.186 8.181 1.00 98.56 97 PHE A CA 1
ATOM 776 C C . PHE A 1 97 ? 8.162 -1.183 8.184 1.00 98.56 97 PHE A C 1
ATOM 778 O O . PHE A 1 97 ? 7.781 -0.706 9.253 1.00 98.56 97 PHE A O 1
ATOM 785 N N . VAL A 1 98 ? 7.548 -0.914 7.028 1.00 98.75 98 VAL A N 1
ATOM 786 C CA . VAL A 1 98 ? 6.343 -0.075 6.946 1.00 98.75 98 VAL A CA 1
ATOM 787 C C . VAL A 1 98 ? 5.168 -0.734 7.676 1.00 98.75 98 VAL A C 1
ATOM 789 O O . VAL A 1 98 ? 4.553 -0.109 8.536 1.00 98.75 98 VAL A O 1
ATOM 792 N N . LEU A 1 99 ? 4.877 -2.011 7.417 1.00 98.81 99 LEU A N 1
ATOM 793 C CA . LEU A 1 99 ? 3.782 -2.733 8.075 1.00 98.81 99 LEU A CA 1
ATOM 794 C C . LEU A 1 99 ? 4.010 -2.879 9.588 1.00 98.81 99 LEU A C 1
ATOM 796 O O . LEU A 1 99 ? 3.086 -2.656 10.372 1.00 98.81 99 LEU A O 1
ATOM 800 N N . ALA A 1 100 ? 5.235 -3.195 10.016 1.00 98.75 100 ALA A N 1
ATOM 801 C CA . ALA A 1 100 ? 5.597 -3.249 11.432 1.00 98.75 100 ALA A CA 1
ATOM 802 C C . ALA A 1 100 ? 5.463 -1.869 12.102 1.00 98.75 100 ALA A C 1
ATOM 804 O O . ALA A 1 100 ? 4.901 -1.761 13.194 1.00 98.75 100 ALA A O 1
ATOM 805 N N . GLY A 1 101 ? 5.903 -0.805 11.425 1.00 98.75 101 GLY A N 1
ATOM 806 C CA . GLY A 1 101 ? 5.740 0.573 11.881 1.00 98.75 101 GLY A CA 1
ATOM 807 C C . GLY A 1 101 ? 4.272 0.965 12.057 1.00 98.75 101 GLY A C 1
ATOM 808 O O . GLY A 1 101 ? 3.909 1.547 13.081 1.00 98.75 101 GLY A O 1
ATOM 809 N N . LEU A 1 102 ? 3.402 0.570 11.120 1.00 98.81 102 LEU A N 1
ATOM 810 C CA . LEU A 1 102 ? 1.955 0.779 11.224 1.00 98.81 102 LEU A CA 1
ATOM 811 C C . LEU A 1 102 ? 1.322 -0.007 12.373 1.00 98.81 102 LEU A C 1
ATOM 813 O O . LEU A 1 102 ? 0.453 0.523 13.064 1.00 98.81 102 LEU A O 1
ATOM 817 N N . LEU A 1 103 ? 1.757 -1.243 12.621 1.00 98.69 103 LEU A N 1
ATOM 818 C CA . LEU A 1 103 ? 1.295 -2.017 13.776 1.00 98.69 103 LEU A CA 1
ATOM 819 C C . LEU A 1 103 ? 1.642 -1.317 15.091 1.00 98.69 103 LEU A C 1
ATOM 821 O O . LEU A 1 103 ? 0.765 -1.141 15.939 1.00 98.69 103 LEU A O 1
ATOM 825 N N . LEU A 1 104 ? 2.892 -0.870 15.250 1.00 98.44 104 LEU A N 1
ATOM 826 C CA . LEU A 1 104 ? 3.321 -0.124 16.435 1.00 98.44 104 LEU A CA 1
ATOM 827 C C . LEU A 1 104 ? 2.573 1.204 16.576 1.00 98.44 104 LEU A C 1
ATOM 829 O O . LEU A 1 104 ? 2.165 1.559 17.683 1.00 98.44 104 LEU A O 1
ATOM 833 N N . PHE A 1 105 ? 2.311 1.890 15.463 1.00 98.62 105 PHE A N 1
ATOM 834 C CA . PHE A 1 105 ? 1.466 3.077 15.437 1.00 98.62 105 PHE A CA 1
ATOM 835 C C . PHE A 1 105 ? 0.051 2.787 15.953 1.00 98.62 105 PHE A C 1
ATOM 837 O O . PHE A 1 105 ? -0.408 3.465 16.871 1.00 98.62 105 PHE A O 1
ATOM 844 N N . VAL A 1 106 ? -0.622 1.749 15.447 1.00 98.06 106 VAL A N 1
ATOM 845 C CA . VAL A 1 106 ? -1.979 1.380 15.888 1.00 98.06 106 VAL A CA 1
ATOM 846 C C . VAL A 1 106 ? -1.989 0.960 17.363 1.00 98.06 106 VAL A C 1
ATOM 848 O O . VAL A 1 106 ? -2.891 1.346 18.111 1.00 98.06 106 VAL A O 1
ATOM 851 N N . VAL A 1 107 ? -0.979 0.214 17.822 1.00 96.94 107 VAL A N 1
ATOM 852 C CA . VAL A 1 107 ? -0.809 -0.152 19.240 1.00 96.94 107 VAL A CA 1
ATOM 853 C C . VAL A 1 107 ? -0.628 1.094 20.109 1.00 96.94 107 VAL A C 1
ATOM 855 O O . VAL A 1 107 ? -1.313 1.241 21.124 1.00 96.94 107 VAL A O 1
ATOM 858 N N . GLY A 1 108 ? 0.255 2.009 19.709 1.00 97.12 108 GLY A N 1
ATOM 859 C CA . GLY A 1 108 ? 0.503 3.260 20.418 1.00 97.12 108 GLY A CA 1
ATOM 860 C C . GLY A 1 108 ? -0.730 4.157 20.465 1.00 97.12 108 GLY A C 1
ATOM 861 O O . GLY A 1 108 ? -1.078 4.682 21.526 1.00 97.12 108 GLY A O 1
ATOM 862 N N . ARG A 1 109 ? -1.467 4.245 19.355 1.00 95.94 109 ARG A N 1
ATOM 863 C CA . ARG A 1 109 ? -2.691 5.036 19.259 1.00 95.94 109 ARG A CA 1
ATOM 864 C C . ARG A 1 109 ? -3.825 4.474 20.118 1.00 95.94 109 ARG A C 1
ATOM 866 O O . ARG A 1 109 ? -4.513 5.256 20.776 1.00 95.94 109 ARG A O 1
ATOM 873 N N . ASN A 1 110 ? -3.971 3.147 20.191 1.00 94.00 110 ASN A N 1
ATOM 874 C CA . ASN A 1 110 ? -4.890 2.481 21.121 1.00 94.00 110 ASN A CA 1
ATOM 875 C C . ASN A 1 110 ? -4.496 2.726 22.588 1.00 94.00 110 ASN A C 1
ATOM 877 O O . ASN A 1 110 ? -5.362 3.015 23.413 1.00 94.00 110 ASN A O 1
ATOM 881 N N . ARG A 1 111 ? -3.197 2.660 22.923 1.00 93.81 111 ARG A N 1
ATOM 882 C CA . ARG A 1 111 ? -2.707 2.976 24.277 1.00 93.81 111 ARG A CA 1
ATOM 883 C C . ARG A 1 111 ? -3.045 4.411 24.670 1.00 93.81 111 ARG A C 1
ATOM 885 O O . ARG A 1 111 ? -3.602 4.606 25.748 1.00 93.81 111 ARG A O 1
ATOM 892 N N . LEU A 1 112 ? -2.794 5.365 23.769 1.00 92.38 112 LEU A N 1
ATOM 893 C CA . LEU A 1 112 ? -3.111 6.781 23.960 1.00 92.38 112 LEU A CA 1
ATOM 894 C C . LEU A 1 112 ? -4.603 7.003 24.255 1.00 92.38 112 LEU A C 1
ATOM 896 O O . LEU A 1 112 ? -4.935 7.766 25.154 1.00 92.38 112 LEU A O 1
ATOM 900 N N . GLU A 1 113 ? -5.492 6.310 23.538 1.00 90.94 113 GLU A N 1
ATOM 901 C CA . GLU A 1 113 ? -6.944 6.369 23.767 1.00 90.94 113 GLU A CA 1
ATOM 902 C C . GLU A 1 113 ? -7.367 5.740 25.099 1.00 90.94 113 GLU A C 1
ATOM 904 O O . GLU A 1 113 ? -8.223 6.279 25.788 1.00 90.94 113 GLU A O 1
ATOM 909 N N . SER A 1 114 ? -6.734 4.636 25.498 1.00 88.31 114 SER A N 1
ATOM 910 C CA . SER A 1 114 ? -7.008 3.963 26.777 1.00 88.31 114 SER A CA 1
ATOM 911 C C . SER A 1 114 ? -6.395 4.649 28.008 1.00 88.31 114 SER A C 1
ATOM 913 O O . SER A 1 114 ? -6.426 4.079 29.095 1.00 88.31 114 SER A O 1
ATOM 915 N N . GLY A 1 115 ? -5.762 5.817 27.845 1.00 84.12 115 GLY A N 1
ATOM 916 C CA . GLY A 1 115 ? -5.049 6.514 28.922 1.00 84.12 115 GLY A CA 1
ATOM 917 C C . GLY A 1 115 ? -3.781 5.801 29.412 1.00 84.12 115 GLY A C 1
ATOM 918 O O . GLY A 1 115 ? -3.168 6.231 30.385 1.00 84.12 115 GLY A O 1
ATOM 919 N N . ARG A 1 116 ? -3.353 4.723 28.741 1.00 83.75 116 ARG A N 1
ATOM 920 C CA . ARG A 1 116 ? -2.113 4.013 29.070 1.00 83.75 116 ARG A CA 1
ATOM 921 C C . ARG A 1 116 ? -0.915 4.856 28.634 1.00 83.75 116 ARG A C 1
ATOM 923 O O . ARG A 1 116 ? -0.884 5.389 27.522 1.00 83.75 116 ARG A O 1
ATOM 930 N N . GLY A 1 117 ? 0.095 4.935 29.499 1.00 84.31 117 GLY A N 1
ATOM 931 C CA . GLY A 1 117 ? 1.345 5.641 29.219 1.00 84.31 117 GLY A CA 1
ATOM 932 C C . GLY A 1 117 ? 2.056 5.150 27.947 1.00 84.31 117 GLY A C 1
ATOM 933 O O . GLY A 1 117 ? 1.811 4.049 27.444 1.00 84.31 117 GLY A O 1
ATOM 934 N N . HIS A 1 118 ? 2.967 5.982 27.433 1.00 91.81 118 HIS A N 1
ATOM 935 C CA . HIS A 1 118 ? 3.841 5.693 26.283 1.00 91.81 118 HIS A CA 1
ATOM 936 C C . HIS A 1 118 ? 3.150 5.505 24.920 1.00 91.81 118 HIS A C 1
ATOM 938 O O . HIS A 1 118 ? 3.794 5.056 23.975 1.00 91.81 118 HIS A O 1
ATOM 944 N N . GLY A 1 119 ? 1.870 5.865 24.762 1.00 94.69 119 GLY A N 1
ATOM 945 C CA . GLY A 1 119 ? 1.173 5.754 23.470 1.00 94.69 119 GLY A CA 1
ATOM 946 C C . GLY A 1 119 ? 1.894 6.475 22.323 1.00 94.69 119 GLY A C 1
ATOM 947 O O . GLY A 1 119 ? 2.193 5.864 21.299 1.00 94.69 119 GLY A O 1
ATOM 948 N N . LEU A 1 120 ? 2.276 7.739 22.536 1.00 95.44 120 LEU A N 1
ATOM 949 C CA . LEU A 1 120 ? 3.055 8.514 21.561 1.00 95.44 120 LEU A CA 1
ATOM 950 C C . LEU A 1 120 ? 4.453 7.935 21.329 1.00 95.44 120 LEU A C 1
ATOM 952 O O . LEU A 1 120 ? 4.935 7.975 20.206 1.00 95.44 120 LEU A O 1
ATOM 956 N N . THR A 1 121 ? 5.089 7.366 22.356 1.00 96.56 121 THR A N 1
ATOM 957 C CA . THR A 1 121 ? 6.400 6.716 22.220 1.00 96.56 121 THR A CA 1
ATOM 958 C C . THR A 1 121 ? 6.327 5.546 21.246 1.00 96.56 121 THR A C 1
ATOM 960 O O . THR A 1 121 ? 7.159 5.455 20.354 1.00 96.56 121 THR A O 1
ATOM 963 N N . TRP A 1 122 ? 5.304 4.692 21.355 1.00 97.69 122 TRP A N 1
ATOM 964 C CA . TRP A 1 122 ? 5.088 3.590 20.411 1.00 97.69 122 TRP A CA 1
ATOM 965 C C . TRP A 1 122 ? 4.771 4.077 18.997 1.00 97.69 122 TRP A C 1
ATOM 967 O O . TRP A 1 122 ? 5.264 3.498 18.033 1.00 97.69 122 TRP A O 1
ATOM 977 N N . MET A 1 123 ? 3.996 5.160 18.869 1.00 98.12 123 MET A N 1
ATOM 978 C CA . MET A 1 123 ? 3.727 5.778 17.569 1.00 98.12 123 MET A CA 1
ATOM 979 C C . MET A 1 123 ? 5.018 6.301 16.931 1.00 98.12 123 MET A C 1
ATOM 981 O O . MET A 1 123 ? 5.323 5.942 15.799 1.00 98.12 123 MET A O 1
ATOM 985 N N . PHE A 1 124 ? 5.818 7.080 17.664 1.00 97.62 124 PHE A N 1
ATOM 986 C CA . PHE A 1 124 ? 7.102 7.584 17.175 1.00 97.62 124 PHE A CA 1
ATOM 987 C C . PHE A 1 124 ? 8.093 6.464 16.873 1.00 97.62 124 PHE A C 1
ATOM 989 O O . PHE A 1 124 ? 8.713 6.497 15.819 1.00 97.62 124 PHE A O 1
ATOM 996 N N . ALA A 1 125 ? 8.217 5.459 17.741 1.00 97.56 125 ALA A N 1
ATOM 997 C CA . ALA A 1 125 ? 9.090 4.312 17.507 1.00 97.56 125 ALA A CA 1
ATOM 998 C C . ALA A 1 125 ? 8.687 3.553 16.233 1.00 97.56 125 ALA A C 1
ATOM 1000 O O . ALA A 1 125 ? 9.549 3.195 15.433 1.00 97.56 125 ALA A O 1
ATOM 1001 N N . GLY A 1 126 ? 7.380 3.370 16.010 1.00 98.00 126 GLY A N 1
ATOM 1002 C CA . GLY A 1 126 ? 6.846 2.767 14.793 1.00 98.00 126 GLY A CA 1
ATOM 1003 C C . GLY A 1 126 ? 7.186 3.564 13.537 1.00 98.00 126 GLY A C 1
ATOM 1004 O O . GLY A 1 126 ? 7.705 2.995 12.580 1.00 98.00 126 GLY A O 1
ATOM 1005 N N . LEU A 1 127 ? 6.940 4.878 13.542 1.00 97.94 127 LEU A N 1
ATOM 1006 C CA . LEU A 1 127 ? 7.209 5.728 12.380 1.00 97.94 127 LEU A CA 1
ATOM 1007 C C . LEU A 1 127 ? 8.710 5.913 12.136 1.00 97.94 127 LEU A C 1
ATOM 1009 O O . LEU A 1 127 ? 9.169 5.673 11.028 1.00 97.94 127 LEU A O 1
ATOM 1013 N N . ALA A 1 128 ? 9.484 6.298 13.149 1.00 97.25 128 ALA A N 1
ATOM 1014 C CA . ALA A 1 128 ? 10.917 6.545 13.006 1.00 97.25 128 ALA A CA 1
ATOM 1015 C C . ALA A 1 128 ? 11.682 5.259 12.664 1.00 97.25 128 ALA A C 1
ATOM 1017 O O . ALA A 1 128 ? 12.489 5.256 11.737 1.00 97.25 128 ALA A O 1
ATOM 1018 N N . GLY A 1 129 ? 11.389 4.151 13.356 1.00 97.44 129 GLY A N 1
ATOM 1019 C CA . GLY A 1 129 ? 11.994 2.852 13.064 1.00 97.44 129 GLY A CA 1
ATOM 1020 C C . GLY A 1 129 ? 11.570 2.308 11.700 1.00 97.44 129 GLY A C 1
ATOM 1021 O O . GLY A 1 129 ? 12.413 1.840 10.938 1.00 97.44 129 GLY A O 1
ATOM 1022 N N . GLY A 1 130 ? 10.282 2.417 11.361 1.00 98.00 130 GLY A N 1
ATOM 1023 C CA . GLY A 1 130 ? 9.740 1.950 10.086 1.00 98.00 130 GLY A CA 1
ATOM 1024 C C . GLY A 1 130 ? 10.247 2.748 8.882 1.00 98.00 130 GLY A C 1
ATOM 1025 O O . GLY A 1 130 ? 10.676 2.149 7.896 1.00 98.00 130 GLY A O 1
ATOM 1026 N N . VAL A 1 131 ? 10.263 4.086 8.971 1.00 97.62 131 VAL A N 1
ATOM 1027 C CA . VAL A 1 131 ? 10.858 4.953 7.942 1.00 97.62 131 VAL A CA 1
ATOM 1028 C C . VAL A 1 131 ? 12.353 4.681 7.863 1.00 97.62 131 VAL A C 1
ATOM 1030 O O . VAL A 1 131 ? 12.816 4.327 6.788 1.00 97.62 131 VAL A O 1
ATOM 1033 N N . GLY A 1 132 ? 13.091 4.776 8.973 1.00 97.56 132 GLY A N 1
ATOM 1034 C CA . GLY A 1 132 ? 14.551 4.661 8.991 1.00 97.56 132 GLY A CA 1
ATOM 1035 C C . GLY A 1 132 ? 15.054 3.328 8.440 1.00 97.56 132 GLY A C 1
ATOM 1036 O O . GLY A 1 132 ? 15.770 3.304 7.442 1.00 97.56 132 GLY A O 1
ATOM 1037 N N . LEU A 1 133 ? 14.631 2.203 9.026 1.00 97.38 133 LEU A N 1
ATOM 1038 C CA . LEU A 1 133 ? 15.065 0.872 8.578 1.00 97.38 133 LEU A CA 1
ATOM 1039 C C . LEU A 1 133 ? 14.509 0.519 7.194 1.00 97.38 133 LEU A C 1
ATOM 1041 O O . LEU A 1 133 ? 15.198 -0.102 6.382 1.00 97.38 133 LEU A O 1
ATOM 1045 N N . GLY A 1 134 ? 13.275 0.939 6.904 1.00 97.50 134 GLY A N 1
ATOM 1046 C CA . GLY A 1 134 ? 12.669 0.754 5.592 1.00 97.50 134 GLY A CA 1
ATOM 1047 C C . GLY A 1 134 ? 13.390 1.539 4.499 1.00 97.50 134 GLY A C 1
ATOM 1048 O O . GLY A 1 134 ? 13.534 1.015 3.398 1.00 97.50 134 GLY A O 1
ATOM 1049 N N . PHE A 1 135 ? 13.896 2.738 4.804 1.00 96.19 135 PHE A N 1
ATOM 1050 C CA . PHE A 1 135 ? 14.520 3.643 3.833 1.00 96.19 135 PHE A CA 1
ATOM 1051 C C . PHE A 1 135 ? 15.891 3.122 3.416 1.00 96.19 135 PHE A C 1
ATOM 1053 O O . PHE A 1 135 ? 16.228 3.162 2.236 1.00 96.19 135 PHE A O 1
ATOM 1060 N N . LEU A 1 136 ? 16.622 2.519 4.362 1.00 95.75 136 LEU A N 1
ATOM 1061 C CA . LEU A 1 136 ? 17.853 1.768 4.090 1.00 95.75 136 LEU A CA 1
ATOM 1062 C C . LEU A 1 136 ? 17.627 0.577 3.144 1.00 95.75 136 LEU A C 1
ATOM 1064 O O . LEU A 1 136 ? 18.575 0.092 2.533 1.00 95.75 136 LEU A O 1
ATOM 1068 N N . CYS A 1 137 ? 16.387 0.091 3.028 1.00 94.62 137 CYS A N 1
ATOM 1069 C CA . CYS A 1 137 ? 16.019 -0.937 2.059 1.00 94.62 137 CYS A CA 1
ATOM 1070 C C . CYS A 1 137 ? 15.537 -0.310 0.744 1.00 94.62 137 CYS A C 1
ATOM 1072 O O . CYS A 1 137 ? 16.041 -0.655 -0.318 1.00 94.62 137 CYS A O 1
ATOM 1074 N N . LYS A 1 138 ? 14.538 0.578 0.806 1.00 94.81 138 LYS A N 1
ATOM 1075 C CA . LYS A 1 138 ? 13.930 1.260 -0.342 1.00 94.81 138 LYS A CA 1
ATOM 1076 C C . LYS A 1 138 ? 13.240 2.549 0.105 1.00 94.81 138 LYS A C 1
ATOM 1078 O O . LYS A 1 138 ? 12.526 2.555 1.107 1.00 94.81 138 LYS A O 1
ATOM 1083 N N . GLN A 1 139 ? 13.367 3.596 -0.706 1.00 94.50 139 GLN A N 1
ATOM 1084 C CA . GLN A 1 139 ? 12.879 4.949 -0.411 1.00 94.50 139 GLN A CA 1
ATOM 1085 C C . GLN A 1 139 ? 11.359 5.035 -0.164 1.00 94.50 139 GLN A C 1
ATOM 1087 O O . GLN A 1 139 ? 10.918 5.918 0.566 1.00 94.50 139 GLN A O 1
ATOM 1092 N N . ASN A 1 140 ? 10.558 4.091 -0.680 1.00 93.62 140 ASN A N 1
ATOM 1093 C CA . ASN A 1 140 ? 9.097 4.054 -0.494 1.00 93.62 140 ASN A CA 1
ATOM 1094 C C . ASN A 1 140 ? 8.647 4.041 0.976 1.00 93.62 140 ASN A C 1
ATOM 1096 O O . ASN A 1 140 ? 7.502 4.396 1.257 1.00 93.62 140 ASN A O 1
ATOM 1100 N N . SER A 1 141 ? 9.508 3.650 1.924 1.00 96.94 141 SER A N 1
ATOM 1101 C CA . SER A 1 141 ? 9.163 3.697 3.351 1.00 96.94 141 SER A CA 1
ATOM 1102 C C . SER A 1 141 ? 8.878 5.112 3.856 1.00 96.94 141 SER A C 1
ATOM 1104 O O . SER A 1 141 ? 8.180 5.252 4.859 1.00 96.94 141 SER A O 1
ATOM 1106 N N . ILE A 1 142 ? 9.344 6.155 3.154 1.00 96.38 142 ILE A N 1
ATOM 1107 C CA . ILE A 1 142 ? 9.049 7.557 3.478 1.00 96.38 142 ILE A CA 1
ATOM 1108 C C . ILE A 1 142 ? 7.543 7.857 3.462 1.00 96.38 142 ILE A C 1
ATOM 1110 O O . ILE A 1 142 ? 7.095 8.815 4.082 1.00 96.38 142 ILE A O 1
ATOM 1114 N N . LEU A 1 143 ? 6.745 7.004 2.809 1.00 97.06 143 LEU A N 1
ATOM 1115 C CA . LEU A 1 143 ? 5.288 7.113 2.749 1.00 97.06 143 LEU A CA 1
ATOM 1116 C C . LEU A 1 143 ? 4.588 6.608 4.027 1.00 97.06 143 LEU A C 1
ATOM 1118 O O . LEU A 1 143 ? 3.387 6.825 4.195 1.00 97.06 143 LEU A O 1
ATOM 1122 N N . LEU A 1 144 ? 5.310 5.958 4.952 1.00 98.38 144 LEU A N 1
ATOM 1123 C CA . LEU A 1 144 ? 4.764 5.409 6.202 1.00 98.38 144 LEU A CA 1
ATOM 1124 C C . LEU A 1 144 ? 3.926 6.418 7.016 1.00 98.38 144 LEU A C 1
ATOM 1126 O O . LEU A 1 144 ? 2.826 6.043 7.433 1.00 98.38 144 LEU A O 1
ATOM 1130 N N . PRO A 1 145 ? 4.350 7.679 7.233 1.00 97.88 145 PRO A N 1
ATOM 1131 C CA . PRO A 1 145 ? 3.539 8.637 7.981 1.00 97.88 145 PRO A CA 1
ATOM 1132 C C . PRO A 1 145 ? 2.201 8.957 7.305 1.00 97.88 145 PRO A C 1
ATOM 1134 O O . PRO A 1 145 ? 1.197 9.130 7.993 1.00 97.88 145 PRO A O 1
ATOM 1137 N N . PHE A 1 146 ? 2.149 8.968 5.970 1.00 97.81 146 PHE A N 1
ATOM 1138 C CA . PHE A 1 146 ? 0.908 9.184 5.222 1.00 97.81 146 PHE A CA 1
ATOM 1139 C C . PHE A 1 146 ? -0.035 7.984 5.345 1.00 97.81 146 PHE A C 1
ATOM 1141 O O . PHE A 1 146 ? -1.231 8.168 5.566 1.00 97.81 146 PHE A O 1
ATOM 1148 N N . TYR A 1 147 ? 0.489 6.753 5.309 1.00 98.50 147 TYR A N 1
ATOM 1149 C CA . TYR A 1 147 ? -0.308 5.563 5.621 1.00 98.50 147 TYR A CA 1
ATOM 1150 C C . TYR A 1 147 ? -0.844 5.587 7.058 1.00 98.50 147 TYR A C 1
ATOM 1152 O O . TYR A 1 147 ? -2.019 5.294 7.281 1.00 98.50 147 TYR A O 1
ATOM 1160 N N . ALA A 1 148 ? -0.019 5.975 8.035 1.00 98.38 148 ALA A N 1
ATOM 1161 C CA . ALA A 1 148 ? -0.440 6.113 9.429 1.00 98.38 148 ALA A CA 1
ATOM 1162 C C . ALA A 1 148 ? -1.539 7.178 9.581 1.00 98.38 148 ALA A C 1
ATOM 1164 O O . ALA A 1 148 ? -2.526 6.963 10.286 1.00 98.38 148 ALA A O 1
ATOM 1165 N N . PHE A 1 149 ? -1.419 8.293 8.857 1.00 97.75 149 PHE A N 1
ATOM 1166 C CA . PHE A 1 149 ? -2.435 9.338 8.825 1.00 97.75 149 PHE A CA 1
ATOM 1167 C C . PHE A 1 149 ? -3.756 8.855 8.216 1.00 97.75 149 PHE A C 1
ATOM 1169 O O . PHE A 1 149 ? -4.814 9.104 8.790 1.00 97.75 149 PHE A O 1
ATOM 1176 N N . LEU A 1 150 ? -3.725 8.089 7.118 1.00 97.75 150 LEU A N 1
ATOM 1177 C CA . LEU A 1 150 ? -4.932 7.438 6.594 1.00 97.75 150 LEU A CA 1
ATOM 1178 C C . LEU A 1 150 ? -5.551 6.495 7.635 1.00 97.75 150 LEU A C 1
ATOM 1180 O O . LEU A 1 150 ? -6.765 6.497 7.830 1.00 97.75 150 LEU A O 1
ATOM 1184 N N . VAL A 1 151 ? -4.740 5.725 8.360 1.00 97.88 151 VAL A N 1
ATOM 1185 C CA . VAL A 1 151 ? -5.257 4.879 9.443 1.00 97.88 151 VAL A CA 1
ATOM 1186 C C . VAL A 1 151 ? -5.937 5.718 10.538 1.00 97.88 151 VAL A C 1
ATOM 1188 O O . VAL A 1 151 ? -7.023 5.350 10.992 1.00 97.88 151 VAL A O 1
ATOM 1191 N N . GLU A 1 152 ? -5.374 6.863 10.935 1.00 95.75 152 GLU A N 1
ATOM 1192 C CA . GLU A 1 152 ? -6.021 7.783 11.886 1.00 95.75 152 GLU A CA 1
ATOM 1193 C C . GLU A 1 152 ? -7.374 8.280 11.370 1.00 95.75 152 GLU A C 1
ATOM 1195 O O . GLU A 1 152 ? -8.379 8.155 12.074 1.00 95.75 152 GLU A O 1
ATOM 1200 N N . LEU A 1 153 ? -7.410 8.808 10.141 1.00 94.88 153 LEU A N 1
ATOM 1201 C CA . LEU A 1 153 ? -8.605 9.420 9.555 1.00 94.88 153 LEU A CA 1
ATOM 1202 C C . LEU A 1 153 ? -9.796 8.455 9.519 1.00 94.88 153 LEU A C 1
ATOM 1204 O O . LEU A 1 153 ? -10.926 8.846 9.825 1.00 94.88 153 LEU A O 1
ATOM 1208 N N . PHE A 1 154 ? -9.550 7.190 9.174 1.00 94.94 154 PHE A N 1
ATOM 1209 C CA . PHE A 1 154 ? -10.615 6.209 8.976 1.00 94.94 154 PHE A CA 1
ATOM 1210 C C . PHE A 1 154 ? -10.951 5.409 10.243 1.00 94.94 154 PHE A C 1
ATOM 1212 O O . PHE A 1 154 ? -12.128 5.140 10.495 1.00 94.94 154 PHE A O 1
ATOM 1219 N N . PHE A 1 155 ? -9.968 5.075 11.086 1.00 94.25 155 PHE A N 1
ATOM 1220 C CA . PHE A 1 155 ? -10.147 4.100 12.175 1.00 94.25 155 PHE A CA 1
ATOM 1221 C C . PHE A 1 155 ? -10.060 4.691 13.594 1.00 94.25 155 PHE A C 1
ATOM 1223 O O . PHE A 1 155 ? -10.380 4.001 14.570 1.00 94.25 155 PHE A O 1
ATOM 1230 N N . PHE A 1 156 ? -9.682 5.966 13.748 1.00 92.38 156 PHE A N 1
ATOM 1231 C CA . PHE A 1 156 ? -9.546 6.619 15.056 1.00 92.38 156 PHE A CA 1
ATOM 1232 C C . PHE A 1 156 ? -10.417 7.870 15.201 1.00 92.38 156 PHE A C 1
ATOM 1234 O O . PHE A 1 156 ? -10.811 8.507 14.223 1.00 92.38 156 PHE A O 1
ATOM 1241 N N . ARG A 1 157 ? -10.835 8.179 16.435 1.00 84.75 157 ARG A N 1
ATOM 1242 C CA . ARG A 1 157 ? -11.725 9.310 16.748 1.00 84.75 157 ARG A CA 1
ATOM 1243 C C . ARG A 1 157 ? -11.053 10.210 17.776 1.00 84.75 157 ARG A C 1
ATOM 1245 O O . ARG A 1 157 ? -10.843 9.813 18.916 1.00 84.75 157 ARG A O 1
ATOM 1252 N N . HIS A 1 158 ? -10.753 11.438 17.371 1.00 79.81 158 HIS A N 1
ATOM 1253 C CA . HIS A 1 158 ? -10.074 12.427 18.211 1.00 79.81 158 HIS A CA 1
ATOM 1254 C C . HIS A 1 158 ? -10.944 12.937 19.369 1.00 79.81 158 HIS A C 1
ATOM 1256 O O . HIS A 1 158 ? -10.415 13.408 20.372 1.00 79.81 158 HIS A O 1
ATOM 1262 N N . GLU A 1 159 ? -12.268 12.841 19.238 1.00 77.75 159 GLU A N 1
ATOM 1263 C CA . GLU A 1 159 ? -13.254 13.286 20.236 1.00 77.75 159 GLU A CA 1
ATOM 1264 C C . GLU A 1 159 ? -13.163 12.511 21.555 1.00 77.75 159 GLU A C 1
ATOM 1266 O O . GLU A 1 159 ? -13.531 13.036 22.599 1.00 77.75 159 GLU A O 1
ATOM 1271 N N . VAL A 1 160 ? -12.628 11.288 21.519 1.00 80.19 160 VAL A N 1
ATOM 1272 C CA . VAL A 1 160 ? -12.480 10.416 22.696 1.00 80.19 160 VAL A CA 1
ATOM 1273 C C . VAL A 1 160 ? -11.274 10.824 23.557 1.00 80.19 160 VAL A C 1
ATOM 1275 O O . VAL A 1 160 ? -11.155 10.409 24.706 1.00 80.19 160 VAL A O 1
ATOM 1278 N N . LEU A 1 161 ? -10.359 11.642 23.024 1.00 87.69 161 LEU A N 1
ATOM 1279 C CA . LEU A 1 161 ? -9.132 12.022 23.721 1.00 87.69 161 LEU A CA 1
ATOM 1280 C C . LEU A 1 161 ? -9.317 13.260 24.615 1.00 87.69 161 LEU A C 1
ATOM 1282 O O . LEU A 1 161 ? -9.885 14.261 24.167 1.00 87.69 161 LEU A O 1
ATOM 1286 N N . PRO A 1 162 ? -8.704 13.278 25.817 1.00 88.44 162 PRO A N 1
ATOM 1287 C CA . PRO A 1 162 ? -8.551 14.499 26.603 1.00 88.44 162 PRO A CA 1
ATOM 1288 C C . PRO A 1 162 ? -7.833 15.601 25.810 1.00 88.44 162 PRO A C 1
ATOM 1290 O O . PRO A 1 162 ? -6.937 15.327 25.005 1.00 88.44 162 PRO A O 1
ATOM 1293 N N . GLN A 1 163 ? -8.151 16.871 26.085 1.00 90.25 163 GLN A N 1
ATOM 1294 C CA . GLN A 1 163 ? -7.615 18.021 25.337 1.00 90.25 163 GLN A CA 1
ATOM 1295 C C . GLN A 1 163 ? -6.076 18.054 25.287 1.00 90.25 163 GLN A C 1
ATOM 1297 O O . GLN A 1 163 ? -5.493 18.417 24.264 1.00 90.25 163 GLN A O 1
ATOM 1302 N N . ALA A 1 164 ? -5.398 17.669 26.373 1.00 90.19 164 ALA A N 1
ATOM 1303 C CA . ALA A 1 164 ? -3.937 17.590 26.414 1.00 90.19 164 ALA A CA 1
ATOM 1304 C C . ALA A 1 164 ? -3.381 16.506 25.470 1.00 90.19 164 ALA A C 1
ATOM 1306 O O . ALA A 1 164 ? -2.449 16.772 24.712 1.00 90.19 164 ALA A O 1
ATOM 1307 N N . ALA A 1 165 ? -3.979 15.310 25.460 1.00 90.25 165 ALA A N 1
ATOM 1308 C CA . ALA A 1 165 ? -3.582 14.220 24.567 1.00 90.25 165 ALA A CA 1
ATOM 1309 C C . ALA A 1 165 ? -3.847 14.572 23.096 1.00 90.25 165 ALA A C 1
ATOM 1311 O O . ALA A 1 165 ? -2.999 14.324 22.242 1.00 90.25 165 ALA A O 1
ATOM 1312 N N . ARG A 1 166 ? -4.976 15.232 22.812 1.00 92.19 166 ARG A N 1
ATOM 1313 C CA . ARG A 1 166 ? -5.326 15.710 21.469 1.00 92.19 166 ARG A CA 1
ATOM 1314 C C . ARG A 1 166 ? -4.326 16.738 20.932 1.00 92.19 166 ARG A C 1
ATOM 1316 O O . ARG A 1 166 ? -3.895 16.619 19.792 1.00 92.19 166 ARG A O 1
ATOM 1323 N N . ARG A 1 167 ? -3.892 17.701 21.758 1.00 92.75 167 ARG A N 1
ATOM 1324 C CA . ARG A 1 167 ? -2.841 18.668 21.379 1.00 92.75 167 ARG A CA 1
ATOM 1325 C C . ARG A 1 167 ? -1.523 17.978 21.027 1.00 92.75 167 ARG A C 1
ATOM 1327 O O . ARG A 1 167 ? -0.924 18.297 20.005 1.00 92.75 167 ARG A O 1
ATOM 1334 N N . ARG A 1 168 ? -1.098 16.996 21.830 1.00 93.50 168 ARG A N 1
ATOM 1335 C CA . ARG A 1 168 ? 0.115 16.213 21.542 1.00 93.50 168 ARG A CA 1
ATOM 1336 C C . ARG A 1 168 ? -0.020 15.384 20.262 1.00 93.50 168 ARG A C 1
ATOM 1338 O O . ARG A 1 168 ? 0.943 15.283 19.515 1.00 93.50 168 ARG A O 1
ATOM 1345 N N . LEU A 1 169 ? -1.203 14.831 19.991 1.00 94.00 169 LEU A N 1
ATOM 1346 C CA . LEU A 1 169 ? -1.490 14.102 18.754 1.00 94.00 169 LEU A CA 1
ATOM 1347 C C . LEU A 1 169 ? -1.426 15.013 17.516 1.00 94.00 169 LEU A C 1
ATOM 1349 O O . LEU A 1 169 ? -0.865 14.625 16.496 1.00 94.00 169 LEU A O 1
ATOM 1353 N N . TYR A 1 170 ? -1.931 16.244 17.606 1.00 94.69 170 TYR A N 1
ATOM 1354 C CA . TYR A 1 170 ? -1.777 17.224 16.527 1.00 94.69 170 TYR A CA 1
ATOM 1355 C C . TYR A 1 170 ? -0.316 17.625 16.321 1.00 94.69 170 TYR A C 1
ATOM 1357 O O . TYR A 1 170 ? 0.136 17.660 15.182 1.00 94.69 170 TYR A O 1
ATOM 1365 N N . GLY A 1 171 ? 0.445 17.837 17.401 1.00 95.75 171 GLY A N 1
ATOM 1366 C CA . GLY A 1 171 ? 1.893 18.052 17.316 1.00 95.75 171 GLY A CA 1
ATOM 1367 C C . GLY A 1 171 ? 2.627 16.873 16.665 1.00 95.75 171 GLY A C 1
ATOM 1368 O O . GLY A 1 171 ? 3.501 17.078 15.828 1.00 95.75 171 GLY A O 1
ATOM 1369 N N . PHE A 1 172 ? 2.219 15.639 16.977 1.00 95.94 172 PHE A N 1
ATOM 1370 C CA . PHE A 1 172 ? 2.734 14.431 16.333 1.00 95.94 172 PHE A CA 1
ATOM 1371 C C . PHE A 1 172 ? 2.502 14.449 14.815 1.00 95.94 172 PHE A C 1
ATOM 1373 O O . PHE A 1 172 ? 3.455 14.237 14.070 1.00 95.94 172 PHE A O 1
ATOM 1380 N N . TYR A 1 173 ? 1.289 14.737 14.331 1.00 95.81 173 TYR A N 1
ATOM 1381 C CA . TYR A 1 173 ? 1.021 14.785 12.884 1.00 95.81 173 TYR A CA 1
ATOM 1382 C C . TYR A 1 173 ? 1.632 16.004 12.193 1.00 95.81 173 TYR A C 1
ATOM 1384 O O . TYR A 1 173 ? 2.078 15.893 11.052 1.00 95.81 173 TYR A O 1
ATOM 1392 N N . ALA A 1 174 ? 1.721 17.144 12.880 1.00 96.25 174 ALA A N 1
ATOM 1393 C CA . ALA A 1 174 ? 2.459 18.296 12.377 1.00 96.25 174 ALA A CA 1
ATOM 1394 C C . ALA A 1 174 ? 3.932 17.931 12.124 1.00 96.25 174 ALA A C 1
ATOM 1396 O O . ALA A 1 174 ? 4.458 18.215 11.052 1.00 96.25 174 ALA A O 1
ATOM 1397 N N . LEU A 1 175 ? 4.568 17.225 13.064 1.00 96.69 175 LEU A N 1
ATOM 1398 C CA . LEU A 1 175 ? 5.964 16.806 12.947 1.00 96.69 175 LEU A CA 1
ATOM 1399 C C . LEU A 1 175 ? 6.177 15.653 11.957 1.00 96.69 175 LEU A C 1
ATOM 1401 O O . LEU A 1 175 ? 7.182 15.632 11.259 1.00 96.69 175 LEU A O 1
ATOM 1405 N N . THR A 1 176 ? 5.278 14.670 11.916 1.00 95.31 176 THR A N 1
ATOM 1406 C CA . THR A 1 176 ? 5.503 13.420 11.164 1.00 95.31 176 THR A CA 1
ATOM 1407 C C . THR A 1 176 ? 4.883 13.408 9.774 1.00 95.31 176 THR A C 1
ATOM 1409 O O . THR A 1 176 ? 5.311 12.617 8.943 1.00 95.31 176 THR A O 1
ATOM 1412 N N . VAL A 1 177 ? 3.904 14.273 9.499 1.00 94.44 177 VAL A N 1
ATOM 1413 C CA . VAL A 1 177 ? 3.204 14.327 8.207 1.00 94.44 177 VAL A CA 1
ATOM 1414 C C . VAL A 1 177 ? 3.368 15.699 7.568 1.00 94.44 177 VAL A C 1
ATOM 1416 O O . VAL A 1 177 ? 3.904 15.788 6.467 1.00 94.44 177 VAL A O 1
ATOM 1419 N N . ALA A 1 178 ? 2.952 16.771 8.251 1.00 95.69 178 ALA A N 1
ATOM 1420 C CA . ALA A 1 178 ? 2.945 18.106 7.651 1.00 95.69 178 ALA A CA 1
ATOM 1421 C C . ALA A 1 178 ? 4.364 18.616 7.360 1.00 95.69 178 ALA A C 1
ATOM 1423 O O . ALA A 1 178 ? 4.635 19.045 6.242 1.00 95.69 178 ALA A O 1
ATOM 1424 N N . LEU A 1 179 ? 5.283 18.519 8.326 1.00 94.56 179 LEU A N 1
ATOM 1425 C CA . LEU A 1 179 ? 6.666 18.950 8.139 1.00 94.56 179 LEU A CA 1
ATOM 1426 C C . LEU A 1 179 ? 7.370 18.156 7.019 1.00 94.56 179 LEU A C 1
ATOM 1428 O O . LEU A 1 179 ? 7.881 18.801 6.107 1.00 94.56 179 LEU A O 1
ATOM 1432 N N . PRO A 1 180 ? 7.358 16.806 6.986 1.00 91.69 180 PRO A N 1
ATOM 1433 C CA . PRO A 1 180 ? 7.922 16.053 5.867 1.00 91.69 180 PRO A CA 1
ATOM 1434 C C . PRO A 1 180 ? 7.271 16.362 4.521 1.00 91.69 180 PRO A C 1
ATOM 1436 O O . PRO A 1 180 ? 7.977 16.406 3.521 1.00 91.69 180 PRO A O 1
ATOM 1439 N N . ALA A 1 181 ? 5.958 16.615 4.475 1.00 92.50 181 ALA A N 1
ATOM 1440 C CA . ALA A 1 181 ? 5.291 17.030 3.242 1.00 92.50 181 ALA A CA 1
ATOM 1441 C C . ALA A 1 181 ? 5.818 18.385 2.741 1.00 92.50 181 ALA A C 1
ATOM 1443 O O . ALA A 1 181 ? 6.120 18.521 1.559 1.00 92.50 181 ALA A O 1
ATOM 1444 N N . VAL A 1 182 ? 5.993 19.362 3.638 1.00 95.31 182 VAL A N 1
ATOM 1445 C CA . VAL A 1 182 ? 6.595 20.662 3.299 1.00 95.31 182 VAL A CA 1
ATOM 1446 C C . VAL A 1 182 ? 8.042 20.487 2.840 1.00 95.31 182 VAL A C 1
ATOM 1448 O O . VAL A 1 182 ? 8.411 21.014 1.796 1.00 95.31 182 VAL A O 1
ATOM 1451 N N . VAL A 1 183 ? 8.848 19.709 3.569 1.00 93.50 183 VAL A N 1
ATOM 1452 C CA . VAL A 1 183 ? 10.245 19.421 3.201 1.00 93.50 183 VAL A CA 1
ATOM 1453 C C . VAL A 1 183 ? 10.326 18.735 1.840 1.00 93.50 183 VAL A C 1
ATOM 1455 O O . VAL A 1 183 ? 11.180 19.099 1.039 1.00 93.50 183 VAL A O 1
ATOM 1458 N N . ALA A 1 184 ? 9.431 17.790 1.545 1.00 90.50 184 ALA A N 1
ATOM 1459 C CA . ALA A 1 184 ? 9.366 17.140 0.243 1.00 90.50 184 ALA A CA 1
ATOM 1460 C C . ALA A 1 184 ? 9.056 18.156 -0.862 1.00 90.50 184 ALA A C 1
ATOM 1462 O O . ALA A 1 184 ? 9.783 18.204 -1.844 1.00 90.50 184 ALA A O 1
ATOM 1463 N N . VAL A 1 185 ? 8.046 19.014 -0.689 1.00 92.50 185 VAL A N 1
ATOM 1464 C CA . VAL A 1 185 ? 7.705 20.054 -1.678 1.00 92.50 185 VAL A CA 1
ATOM 1465 C C . VAL A 1 185 ? 8.870 21.019 -1.901 1.00 92.50 185 VAL A C 1
ATOM 1467 O O . VAL A 1 185 ? 9.225 21.284 -3.045 1.00 92.50 185 VAL A O 1
ATOM 1470 N N . VAL A 1 186 ? 9.508 21.502 -0.832 1.00 94.56 186 VAL A N 1
ATOM 1471 C CA . VAL A 1 186 ? 10.688 22.375 -0.938 1.00 94.56 186 VAL A CA 1
ATOM 1472 C C . VAL A 1 186 ? 11.832 21.650 -1.648 1.00 94.56 186 VAL A C 1
ATOM 1474 O O . VAL A 1 186 ? 12.429 22.203 -2.565 1.00 94.56 186 VAL A O 1
ATOM 1477 N N . GLY A 1 187 ? 12.101 20.398 -1.279 1.00 91.75 187 GLY A N 1
ATOM 1478 C CA . GLY A 1 187 ? 13.116 19.568 -1.922 1.00 91.75 187 GLY A CA 1
ATOM 1479 C C . GLY A 1 187 ? 12.852 19.359 -3.413 1.00 91.75 187 GLY A C 1
ATOM 1480 O O . GLY A 1 187 ? 13.791 19.403 -4.196 1.00 91.75 187 GLY A O 1
ATOM 1481 N N . LEU A 1 188 ? 11.590 19.202 -3.822 1.00 90.00 188 LEU A N 1
ATOM 1482 C CA . LEU A 1 188 ? 11.206 19.098 -5.233 1.00 90.00 188 LEU A CA 1
ATOM 1483 C C . LEU A 1 188 ? 11.448 20.389 -6.007 1.00 90.00 188 LEU A C 1
ATOM 1485 O O . LEU A 1 188 ? 11.927 20.326 -7.133 1.00 90.00 188 LEU A O 1
ATOM 1489 N N . VAL A 1 189 ? 11.145 21.543 -5.407 1.00 93.19 189 VAL A N 1
ATOM 1490 C CA . VAL A 1 189 ? 11.423 22.848 -6.022 1.00 93.19 189 VAL A CA 1
ATOM 1491 C C . VAL A 1 189 ? 12.930 23.051 -6.180 1.00 93.19 189 VAL A C 1
ATOM 1493 O O . VAL A 1 189 ? 13.384 23.458 -7.243 1.00 93.19 189 VAL A O 1
ATOM 1496 N N . VAL A 1 190 ? 13.715 22.715 -5.153 1.00 94.62 190 VAL A N 1
ATOM 1497 C CA . VAL A 1 190 ? 15.180 22.851 -5.176 1.00 94.62 190 VAL A CA 1
ATOM 1498 C C . VAL A 1 190 ? 15.834 21.861 -6.147 1.00 94.62 190 VAL A C 1
ATOM 1500 O O . VAL A 1 190 ? 16.803 22.207 -6.812 1.00 94.62 190 VAL A O 1
ATOM 1503 N N . ALA A 1 191 ? 15.319 20.635 -6.246 1.00 92.38 191 ALA A N 1
ATOM 1504 C CA . ALA A 1 191 ? 15.877 19.577 -7.088 1.00 92.38 191 ALA A CA 1
ATOM 1505 C C . ALA A 1 191 ? 15.244 19.501 -8.490 1.00 92.38 191 ALA A C 1
ATOM 1507 O O . ALA A 1 191 ? 15.470 18.517 -9.199 1.00 92.38 191 ALA A O 1
ATOM 1508 N N . TRP A 1 192 ? 14.447 20.496 -8.893 1.00 92.19 192 TRP A N 1
ATOM 1509 C CA . TRP A 1 192 ? 13.667 20.443 -10.131 1.00 92.19 192 TRP A CA 1
ATOM 1510 C C . TRP A 1 192 ? 14.536 20.199 -11.366 1.00 92.19 192 TRP A C 1
ATOM 1512 O O . TRP A 1 192 ? 14.234 19.305 -12.155 1.00 92.19 192 TRP A O 1
ATOM 1522 N N . ASP A 1 193 ? 15.655 20.916 -11.490 1.00 92.62 193 ASP A N 1
ATOM 1523 C CA . ASP A 1 193 ? 16.558 20.775 -12.636 1.00 92.62 193 ASP A CA 1
ATOM 1524 C C . ASP A 1 193 ? 17.162 19.369 -12.718 1.00 92.62 193 ASP A C 1
ATOM 1526 O O . ASP A 1 193 ? 17.236 18.785 -13.798 1.00 92.62 193 ASP A O 1
ATOM 1530 N N . ALA A 1 194 ? 17.524 18.774 -11.578 1.00 89.50 194 ALA A N 1
ATOM 1531 C CA . ALA A 1 194 ? 18.037 17.406 -11.529 1.00 89.50 194 ALA A CA 1
ATOM 1532 C C . ALA A 1 194 ? 16.963 16.378 -11.932 1.00 89.50 194 ALA A C 1
ATOM 1534 O O . ALA A 1 194 ? 17.251 15.425 -12.658 1.00 89.50 194 ALA A O 1
ATOM 1535 N N . ILE A 1 195 ? 15.712 16.580 -11.502 1.00 88.00 195 ILE A N 1
ATOM 1536 C CA . ILE A 1 195 ? 14.576 15.738 -11.905 1.00 88.00 195 ILE A CA 1
ATOM 1537 C C . ILE A 1 195 ? 14.325 15.871 -13.412 1.00 88.00 195 ILE A C 1
ATOM 1539 O O . ILE A 1 195 ? 14.145 14.860 -14.091 1.00 88.00 195 ILE A O 1
ATOM 1543 N N . ALA A 1 196 ? 14.346 17.096 -13.941 1.00 90.06 196 ALA A N 1
ATOM 1544 C CA . ALA A 1 196 ? 14.142 17.377 -15.358 1.00 90.06 196 ALA A CA 1
ATOM 1545 C C . ALA A 1 196 ? 15.243 16.747 -16.228 1.00 90.06 196 ALA A C 1
ATOM 1547 O O . ALA A 1 196 ? 14.938 16.096 -17.227 1.00 90.06 196 ALA A O 1
ATOM 1548 N N . GLN A 1 197 ? 16.509 16.843 -15.811 1.00 92.56 197 GLN A N 1
ATOM 1549 C CA . GLN A 1 197 ? 17.639 16.194 -16.489 1.00 92.56 197 GLN A CA 1
ATOM 1550 C C . GLN A 1 197 ? 17.518 14.667 -16.518 1.00 92.56 197 GLN A C 1
ATOM 1552 O O . GLN A 1 197 ? 17.993 14.028 -17.455 1.00 92.56 197 GLN A O 1
ATOM 1557 N N . GLY A 1 198 ? 16.836 14.067 -15.538 1.00 90.81 198 GLY A N 1
ATOM 1558 C CA . GLY A 1 198 ? 16.567 12.632 -15.511 1.00 90.81 198 GLY A CA 1
ATOM 1559 C C . GLY A 1 198 ? 15.759 12.118 -16.710 1.00 90.81 198 GLY A C 1
ATOM 1560 O O . GLY A 1 198 ? 15.793 10.919 -16.977 1.00 90.81 198 GLY A O 1
ATOM 1561 N N . TYR A 1 199 ? 15.057 12.993 -17.436 1.00 93.69 199 TYR A N 1
ATOM 1562 C CA . TYR A 1 199 ? 14.316 12.641 -18.651 1.00 93.69 199 TYR A CA 1
ATOM 1563 C C . TYR A 1 199 ? 15.166 12.661 -19.926 1.00 93.69 199 TYR A C 1
ATOM 1565 O O . TYR A 1 199 ? 14.722 12.132 -20.936 1.00 93.69 199 TYR A O 1
ATOM 1573 N N . LEU A 1 200 ? 16.398 13.186 -19.892 1.00 92.62 200 LEU A N 1
ATOM 1574 C CA . LEU A 1 200 ? 17.313 13.143 -21.045 1.00 92.62 200 LEU A CA 1
ATOM 1575 C C . LEU A 1 200 ? 17.737 11.712 -21.414 1.00 92.62 200 LEU A C 1
ATOM 1577 O O . LEU A 1 200 ? 18.164 11.463 -22.535 1.00 92.62 200 LEU A O 1
ATOM 1581 N N . TYR A 1 201 ? 17.615 10.780 -20.468 1.00 92.06 201 TYR A N 1
ATOM 1582 C CA . TYR A 1 201 ? 17.959 9.366 -20.626 1.00 92.06 201 TYR A CA 1
ATOM 1583 C C . TYR A 1 201 ? 16.716 8.475 -20.772 1.00 92.06 201 TYR A C 1
ATOM 1585 O O . TYR A 1 201 ? 16.766 7.286 -20.456 1.00 92.06 201 TYR A O 1
ATOM 1593 N N . ARG A 1 202 ? 15.570 9.056 -21.149 1.00 92.69 202 ARG A N 1
ATOM 1594 C CA . ARG A 1 202 ? 14.287 8.361 -21.293 1.00 92.69 202 ARG A CA 1
ATOM 1595 C C . ARG A 1 202 ? 13.739 8.539 -22.699 1.00 92.69 202 ARG A C 1
ATOM 1597 O O . ARG A 1 202 ? 13.845 9.616 -23.272 1.00 92.69 202 ARG A O 1
ATOM 1604 N N . ASP A 1 203 ? 13.037 7.517 -23.173 1.00 93.50 203 ASP A N 1
ATOM 1605 C CA . ASP A 1 203 ? 12.316 7.544 -24.454 1.00 93.50 203 ASP A CA 1
ATOM 1606 C C . ASP A 1 203 ? 10.947 8.246 -24.354 1.00 93.50 203 ASP A C 1
ATOM 1608 O O . ASP A 1 203 ? 10.119 8.161 -25.256 1.00 93.50 203 ASP A O 1
ATOM 1612 N N . PHE A 1 204 ? 10.679 8.912 -23.228 1.00 94.50 204 PHE A N 1
ATOM 1613 C CA . PHE A 1 204 ? 9.456 9.659 -22.964 1.00 94.50 204 PHE A CA 1
ATOM 1614 C C . PHE A 1 204 ? 9.760 10.905 -22.135 1.00 94.50 204 PHE A C 1
ATOM 1616 O O . PHE A 1 204 ? 10.667 10.934 -21.300 1.00 94.50 204 PHE A O 1
ATOM 1623 N N . THR A 1 205 ? 8.938 11.928 -22.311 1.00 95.44 205 THR A N 1
ATOM 1624 C CA . THR A 1 205 ? 8.982 13.173 -21.544 1.00 95.44 205 THR A CA 1
ATOM 1625 C C . THR A 1 205 ? 8.268 13.045 -20.193 1.00 95.44 205 THR A C 1
ATOM 1627 O O . THR A 1 205 ? 7.477 12.128 -19.949 1.00 95.44 205 THR A O 1
ATOM 1630 N N . LEU A 1 206 ? 8.492 14.017 -19.301 1.00 94.94 206 LEU A N 1
ATOM 1631 C CA . LEU A 1 206 ? 7.739 14.145 -18.046 1.00 94.94 206 LEU A CA 1
ATOM 1632 C C . LEU A 1 206 ? 6.224 14.183 -18.288 1.00 94.94 206 LEU A C 1
ATOM 1634 O O . LEU A 1 206 ? 5.461 13.555 -17.554 1.00 94.94 206 LEU A O 1
ATOM 1638 N N . TRP A 1 207 ? 5.788 14.917 -19.311 1.00 95.31 207 TRP A N 1
ATOM 1639 C CA . TRP A 1 207 ? 4.370 15.071 -19.614 1.00 95.31 207 TRP A CA 1
ATOM 1640 C C . TRP A 1 207 ? 3.743 13.754 -20.072 1.00 95.31 207 TRP A C 1
ATOM 1642 O O . TRP A 1 207 ? 2.743 13.315 -19.501 1.00 95.31 207 TRP A O 1
ATOM 1652 N N . GLU A 1 208 ? 4.382 13.075 -21.024 1.00 96.69 208 GLU A N 1
ATOM 1653 C CA . GLU A 1 208 ? 3.933 11.770 -21.515 1.00 96.69 208 GLU A CA 1
ATOM 1654 C C . GLU A 1 208 ? 3.914 10.735 -20.397 1.00 96.69 208 GLU A C 1
ATOM 1656 O O . GLU A 1 208 ? 2.967 9.954 -20.282 1.00 96.69 208 GLU A O 1
ATOM 1661 N N . ARG A 1 209 ? 4.905 10.770 -19.498 1.00 95.88 209 ARG A N 1
ATOM 1662 C CA . ARG A 1 209 ? 4.897 9.936 -18.299 1.00 95.88 209 ARG A CA 1
ATOM 1663 C C . ARG A 1 209 ? 3.659 10.194 -17.450 1.00 95.88 209 ARG A C 1
ATOM 1665 O O . ARG A 1 209 ? 2.965 9.236 -17.127 1.00 95.88 209 ARG A O 1
ATOM 1672 N N . LEU A 1 210 ? 3.380 11.439 -17.063 1.00 96.12 210 LEU A N 1
ATOM 1673 C CA . LEU A 1 210 ? 2.247 11.761 -16.185 1.00 96.12 210 LEU A CA 1
ATOM 1674 C C . LEU A 1 210 ? 0.906 11.353 -16.810 1.00 96.12 210 LEU A C 1
ATOM 1676 O O . LEU A 1 210 ? 0.064 10.757 -16.131 1.00 96.12 210 LEU A O 1
ATOM 1680 N N . LEU A 1 211 ? 0.737 11.602 -18.110 1.00 97.31 211 LEU A N 1
ATOM 1681 C CA . LEU A 1 211 ? -0.428 11.149 -18.865 1.00 97.31 211 LEU A CA 1
ATOM 1682 C C . LEU A 1 211 ? -0.544 9.622 -18.851 1.00 97.31 211 LEU A C 1
ATOM 1684 O O . LEU A 1 211 ? -1.596 9.081 -18.497 1.00 97.31 211 LEU A O 1
ATOM 1688 N N . THR A 1 212 ? 0.551 8.926 -19.149 1.00 97.75 212 THR A N 1
ATOM 1689 C CA . THR A 1 212 ? 0.594 7.461 -19.186 1.00 97.75 212 THR A CA 1
ATOM 1690 C C . THR A 1 212 ? 0.314 6.867 -17.806 1.00 97.75 212 THR A C 1
ATOM 1692 O O . THR A 1 212 ? -0.472 5.926 -17.693 1.00 97.75 212 THR A O 1
ATOM 1695 N N . GLN A 1 213 ? 0.857 7.452 -16.730 1.00 97.62 213 GLN A N 1
ATOM 1696 C CA . GLN A 1 213 ? 0.644 6.979 -15.357 1.00 97.62 213 GLN A CA 1
ATOM 1697 C C . GLN A 1 213 ? -0.839 6.962 -14.967 1.00 97.62 213 GLN A C 1
ATOM 1699 O O . GLN A 1 213 ? -1.275 6.038 -14.280 1.00 97.62 213 GLN A O 1
ATOM 1704 N N . SER A 1 214 ? -1.652 7.900 -15.467 1.00 97.00 214 SER A N 1
ATOM 1705 C CA . SER A 1 214 ? -3.102 7.882 -15.222 1.00 97.00 214 SER A CA 1
ATOM 1706 C C . SER A 1 214 ? -3.764 6.578 -15.705 1.00 97.00 214 SER A C 1
ATOM 1708 O O . SER A 1 214 ? -4.633 6.030 -15.023 1.00 97.00 214 SER A O 1
ATOM 1710 N N . ARG A 1 215 ? -3.309 6.026 -16.838 1.00 97.81 215 ARG A N 1
ATOM 1711 C CA . ARG A 1 215 ? -3.768 4.738 -17.382 1.00 97.81 215 ARG A CA 1
ATOM 1712 C C . ARG A 1 215 ? -3.115 3.561 -16.668 1.00 97.81 215 ARG A C 1
ATOM 1714 O O . ARG A 1 215 ? -3.796 2.584 -16.372 1.00 97.81 215 ARG A O 1
ATOM 1721 N N . VAL A 1 216 ? -1.828 3.665 -16.338 1.00 97.56 216 VAL A N 1
ATOM 1722 C CA . VAL A 1 216 ? -1.075 2.615 -15.628 1.00 97.56 216 VAL A CA 1
ATOM 1723 C C . VAL A 1 216 ? -1.691 2.296 -14.264 1.00 97.56 216 VAL A C 1
ATOM 1725 O O . VAL A 1 216 ? -1.795 1.129 -13.893 1.00 97.56 216 VAL A O 1
ATOM 1728 N N . LEU A 1 217 ? -2.173 3.298 -13.526 1.00 97.88 217 LEU A N 1
ATOM 1729 C CA . LEU A 1 217 ? -2.859 3.049 -12.256 1.00 97.88 217 LEU A CA 1
ATOM 1730 C C . LEU A 1 217 ? -4.157 2.242 -12.449 1.00 97.88 217 LEU A C 1
ATOM 1732 O O . LEU A 1 217 ? -4.443 1.332 -11.672 1.00 97.88 217 LEU A O 1
ATOM 1736 N N . PHE A 1 218 ? -4.924 2.497 -13.514 1.00 97.62 218 PHE A N 1
ATOM 1737 C CA . PHE A 1 218 ? -6.073 1.644 -13.847 1.00 97.62 218 PHE A CA 1
ATOM 1738 C C . PHE A 1 218 ? -5.652 0.254 -14.310 1.00 97.62 218 PHE A C 1
ATOM 1740 O O . PHE A 1 218 ? -6.298 -0.721 -13.938 1.00 97.62 218 PHE A O 1
ATOM 1747 N N . PHE A 1 219 ? -4.561 0.145 -15.067 1.00 96.69 219 PHE A N 1
ATOM 1748 C CA . PHE A 1 219 ? -3.996 -1.141 -15.461 1.00 96.69 219 PHE A CA 1
ATOM 1749 C C . PHE A 1 219 ? -3.647 -1.995 -14.235 1.00 96.69 219 PHE A C 1
ATOM 1751 O O . PHE A 1 219 ? -4.075 -3.142 -14.140 1.00 96.69 219 PHE A O 1
ATOM 1758 N N . TYR A 1 220 ? -2.982 -1.420 -13.232 1.00 97.50 220 TYR A N 1
ATOM 1759 C CA . TYR A 1 220 ? -2.707 -2.100 -11.965 1.00 97.50 220 TYR A CA 1
ATOM 1760 C C . TYR A 1 220 ? -3.975 -2.501 -11.200 1.00 97.50 220 TYR A C 1
ATOM 1762 O O . TYR A 1 220 ? -4.021 -3.601 -10.650 1.00 97.50 220 TYR A O 1
ATOM 1770 N N . LEU A 1 221 ? -5.010 -1.651 -11.163 1.00 97.62 221 LEU A N 1
ATOM 1771 C CA . LEU A 1 221 ? -6.311 -2.043 -10.603 1.00 97.62 221 LEU A CA 1
ATOM 1772 C C . LEU A 1 221 ? -6.924 -3.211 -11.390 1.00 97.62 221 LEU A C 1
ATOM 1774 O O . LEU A 1 221 ? -7.447 -4.144 -10.785 1.00 97.62 221 LEU A O 1
ATOM 1778 N N . GLY A 1 222 ? -6.802 -3.200 -12.718 1.00 96.69 222 GLY A N 1
ATOM 1779 C CA . GLY A 1 222 ? -7.190 -4.303 -13.593 1.00 96.69 222 GLY A CA 1
ATOM 1780 C C . GLY A 1 222 ? -6.487 -5.604 -13.217 1.00 96.69 222 GLY A C 1
ATOM 1781 O O . GLY A 1 222 ? -7.159 -6.610 -13.016 1.00 96.69 222 GLY A O 1
ATOM 1782 N N . LEU A 1 223 ? -5.168 -5.573 -13.006 1.00 95.31 223 LEU A N 1
ATOM 1783 C CA . LEU A 1 223 ? -4.399 -6.738 -12.554 1.00 95.31 223 LEU A CA 1
ATOM 1784 C C . LEU A 1 223 ? -4.838 -7.252 -11.175 1.00 95.31 223 LEU A C 1
ATOM 1786 O O . LEU A 1 223 ? -4.743 -8.451 -10.928 1.00 95.31 223 LEU A O 1
ATOM 1790 N N . LEU A 1 224 ? -5.296 -6.369 -10.278 1.00 96.19 224 LEU A N 1
ATOM 1791 C CA . LEU A 1 224 ? -5.783 -6.733 -8.940 1.00 96.19 224 LEU A CA 1
ATOM 1792 C C . LEU A 1 224 ? -7.172 -7.382 -8.959 1.00 96.19 224 LEU A C 1
ATOM 1794 O O . LEU A 1 224 ? -7.419 -8.322 -8.210 1.00 96.19 224 LEU A O 1
ATOM 1798 N N . PHE A 1 225 ? -8.093 -6.879 -9.782 1.00 94.81 225 PHE A N 1
ATOM 1799 C CA . PHE A 1 225 ? -9.461 -7.408 -9.842 1.00 94.81 225 PHE A CA 1
ATOM 1800 C C . PHE A 1 225 ? -9.613 -8.565 -10.831 1.00 94.81 225 PHE A C 1
ATOM 1802 O O . PHE A 1 225 ? -10.423 -9.465 -10.609 1.00 94.81 225 PHE A O 1
ATOM 1809 N N . PHE A 1 226 ? -8.820 -8.559 -11.901 1.00 93.06 226 PHE A N 1
ATOM 1810 C CA . PHE A 1 226 ? -8.859 -9.530 -12.989 1.00 93.06 226 PHE A CA 1
ATOM 1811 C C . PHE A 1 226 ? -7.438 -10.030 -13.282 1.00 93.06 226 PHE A C 1
ATOM 1813 O O . PHE A 1 226 ? -6.841 -9.645 -14.290 1.00 93.06 226 PHE A O 1
ATOM 1820 N N . PRO A 1 227 ? -6.868 -10.881 -12.408 1.00 87.38 227 PRO A N 1
ATOM 1821 C CA . PRO A 1 227 ? -5.497 -11.362 -12.535 1.00 87.38 227 PRO A CA 1
ATOM 1822 C C . PRO A 1 227 ? -5.347 -12.370 -13.687 1.00 87.38 227 PRO A C 1
ATOM 1824 O O . PRO A 1 227 ? -5.174 -13.571 -13.488 1.00 87.38 227 PRO A O 1
ATOM 1827 N N . HIS A 1 228 ? -5.415 -11.881 -14.920 1.00 81.81 228 HIS A N 1
ATOM 1828 C CA . HIS A 1 228 ? -5.224 -12.678 -16.119 1.00 81.81 228 HIS A CA 1
ATOM 1829 C C . HIS A 1 228 ? -3.729 -12.883 -16.387 1.00 81.81 228 HIS A C 1
ATOM 1831 O O . HIS A 1 228 ? -2.989 -11.915 -16.526 1.00 81.81 228 HIS A O 1
ATOM 1837 N N . ILE A 1 229 ? -3.281 -14.138 -16.506 1.00 81.19 229 ILE A N 1
ATOM 1838 C CA . ILE A 1 229 ? -1.852 -14.484 -16.643 1.00 81.19 229 ILE A CA 1
ATOM 1839 C C . ILE A 1 229 ? -1.181 -13.739 -17.803 1.00 81.19 229 ILE A C 1
ATOM 1841 O O . ILE A 1 229 ? -0.063 -13.273 -17.632 1.00 81.19 229 ILE A O 1
ATOM 1845 N N . ARG A 1 230 ? -1.862 -13.571 -18.947 1.00 82.38 230 ARG A N 1
ATOM 1846 C CA . ARG A 1 230 ? -1.285 -12.885 -20.120 1.00 82.38 230 ARG A CA 1
ATOM 1847 C C . ARG A 1 230 ? -1.148 -11.371 -19.950 1.00 82.38 230 ARG A C 1
ATOM 1849 O O . ARG A 1 230 ? -0.443 -10.754 -20.729 1.00 82.38 230 ARG A O 1
ATOM 1856 N N . ALA A 1 231 ? -1.843 -10.781 -18.977 1.00 82.12 231 ALA A N 1
ATOM 1857 C CA . ALA A 1 231 ? -1.708 -9.361 -18.661 1.00 82.12 231 ALA A CA 1
ATOM 1858 C C . ALA A 1 231 ? -0.511 -9.089 -17.735 1.00 82.12 231 ALA A C 1
ATOM 1860 O O . ALA A 1 231 ? -0.140 -7.938 -17.533 1.00 82.12 231 ALA A O 1
ATOM 1861 N N . PHE A 1 232 ? 0.081 -10.135 -17.154 1.00 82.50 232 PHE A N 1
ATOM 1862 C CA . PHE A 1 232 ? 1.310 -10.037 -16.383 1.00 82.50 232 PHE A CA 1
ATOM 1863 C C . PHE A 1 232 ? 2.523 -10.285 -17.283 1.00 82.50 232 PHE A C 1
ATOM 1865 O O . PHE A 1 232 ? 2.494 -11.164 -18.140 1.00 82.50 232 PHE A O 1
ATOM 1872 N N . GLY A 1 233 ? 3.611 -9.561 -17.034 1.00 77.12 233 GLY A N 1
ATOM 1873 C CA . GLY A 1 233 ? 4.815 -9.590 -17.865 1.00 77.12 233 GLY A CA 1
ATOM 1874 C C . GLY A 1 233 ? 6.096 -9.507 -17.040 1.00 77.12 233 GLY A C 1
ATOM 1875 O O . GLY A 1 233 ? 6.086 -9.095 -15.876 1.00 77.12 233 GLY A O 1
ATOM 1876 N N . LEU A 1 234 ? 7.218 -9.940 -17.624 1.00 69.62 234 LEU A N 1
ATOM 1877 C CA . LEU A 1 234 ? 8.553 -9.642 -17.086 1.00 69.62 234 LEU A CA 1
ATOM 1878 C C . LEU A 1 234 ? 8.871 -8.152 -17.276 1.00 69.62 234 LEU A C 1
ATOM 1880 O O . LEU A 1 234 ? 9.291 -7.491 -16.323 1.00 69.62 234 LEU A O 1
ATOM 1884 N N . TYR A 1 235 ? 8.580 -7.661 -18.479 1.00 73.50 235 TYR A N 1
ATOM 1885 C CA . TYR A 1 235 ? 8.621 -6.268 -18.904 1.00 73.50 235 TYR A CA 1
ATOM 1886 C C . TYR A 1 235 ? 7.257 -5.887 -19.491 1.00 73.50 235 TYR A C 1
ATOM 1888 O O . TYR A 1 235 ? 6.490 -6.765 -19.886 1.00 73.50 235 TYR A O 1
ATOM 1896 N N . HIS A 1 236 ? 6.961 -4.591 -19.503 1.00 83.88 236 HIS A N 1
ATOM 1897 C CA . HIS A 1 236 ? 5.717 -4.006 -20.025 1.00 83.88 236 HIS A CA 1
ATOM 1898 C C . HIS A 1 236 ? 6.078 -2.930 -21.058 1.00 83.88 236 HIS A C 1
ATOM 1900 O O . HIS A 1 236 ? 5.582 -1.805 -21.013 1.00 83.88 236 HIS A O 1
ATOM 1906 N N . ASP A 1 237 ? 7.023 -3.269 -21.935 1.00 77.94 237 ASP A N 1
ATOM 1907 C CA . ASP A 1 237 ? 7.609 -2.352 -22.923 1.00 77.94 237 ASP A CA 1
ATOM 1908 C C . ASP A 1 237 ? 6.631 -2.059 -24.073 1.00 77.94 237 ASP A C 1
ATOM 1910 O O . ASP A 1 237 ? 6.772 -1.082 -24.801 1.00 77.94 237 ASP A O 1
ATOM 1914 N N . ASP A 1 238 ? 5.597 -2.890 -24.206 1.00 83.00 238 ASP A N 1
ATOM 1915 C CA . ASP A 1 238 ? 4.482 -2.752 -25.137 1.00 83.00 238 ASP A CA 1
ATOM 1916 C C . ASP A 1 238 ? 3.351 -1.856 -24.600 1.00 83.00 238 ASP A C 1
ATOM 1918 O O . ASP A 1 238 ? 2.364 -1.609 -25.302 1.00 83.00 238 ASP A O 1
ATOM 1922 N N . PHE A 1 239 ? 3.466 -1.338 -23.369 1.00 90.69 239 PHE A N 1
ATOM 1923 C CA . PHE A 1 239 ? 2.466 -0.425 -22.827 1.00 90.69 239 PHE A CA 1
ATOM 1924 C C . PHE A 1 239 ? 2.495 0.904 -23.588 1.00 90.69 239 PHE A C 1
ATOM 1926 O O . PHE A 1 239 ? 3.374 1.739 -23.386 1.00 90.69 239 PHE A O 1
ATOM 1933 N N . ALA A 1 240 ? 1.490 1.114 -24.442 1.00 93.75 240 ALA A N 1
ATOM 1934 C CA . ALA A 1 240 ? 1.408 2.285 -25.309 1.00 93.75 240 ALA A CA 1
ATOM 1935 C C . ALA A 1 240 ? 1.539 3.605 -24.530 1.00 93.75 240 ALA A C 1
ATOM 1937 O O . ALA A 1 240 ? 0.743 3.876 -23.618 1.00 93.75 240 ALA A O 1
ATOM 1938 N N . LEU A 1 241 ? 2.508 4.429 -24.937 1.00 96.50 241 LEU A N 1
ATOM 1939 C CA . LEU A 1 241 ? 2.747 5.760 -24.391 1.00 96.50 241 LEU A CA 1
ATOM 1940 C C . LEU A 1 241 ? 1.558 6.681 -24.687 1.00 96.50 241 LEU A C 1
ATOM 1942 O O . LEU A 1 241 ? 0.985 6.653 -25.774 1.00 96.50 241 LEU A O 1
ATOM 1946 N N . SER A 1 242 ? 1.190 7.505 -23.713 1.00 97.38 242 SER A N 1
ATOM 1947 C CA . SER A 1 242 ? 0.246 8.598 -23.916 1.00 97.38 242 SER A CA 1
ATOM 1948 C C . SER A 1 242 ? 0.993 9.855 -24.362 1.00 97.38 242 SER A C 1
ATOM 1950 O O . SER A 1 242 ? 1.523 10.583 -23.523 1.00 97.38 242 SER A O 1
ATOM 1952 N N . THR A 1 243 ? 1.013 10.107 -25.670 1.00 96.62 243 THR A N 1
ATOM 1953 C CA . THR A 1 243 ? 1.622 11.292 -26.312 1.00 96.62 243 THR A CA 1
ATOM 1954 C C . THR A 1 243 ? 0.743 12.541 -26.176 1.00 96.62 243 THR A C 1
ATOM 1956 O O . THR A 1 243 ? 1.223 13.672 -26.249 1.00 96.62 243 THR A O 1
ATOM 1959 N N . GLY A 1 244 ? -0.554 12.356 -25.906 1.00 96.50 244 GLY A N 1
ATOM 1960 C CA . GLY A 1 244 ? -1.504 13.434 -25.650 1.00 96.50 244 GLY A CA 1
ATOM 1961 C C . GLY A 1 244 ? -2.734 12.975 -24.865 1.00 96.50 244 GLY A C 1
ATOM 1962 O O . GLY A 1 244 ? -2.908 11.801 -24.548 1.00 96.50 244 GLY A O 1
ATOM 1963 N N . LEU A 1 245 ? -3.635 13.910 -24.542 1.00 96.94 245 LEU A N 1
ATOM 1964 C CA . LEU A 1 245 ? -4.864 13.583 -23.799 1.00 96.94 245 LEU A CA 1
ATOM 1965 C C . LEU A 1 245 ? -5.807 12.666 -24.589 1.00 96.94 245 LEU A C 1
ATOM 1967 O O . LEU A 1 245 ? -6.517 11.859 -24.000 1.00 96.94 245 LEU A O 1
ATOM 1971 N N . LEU A 1 246 ? -5.823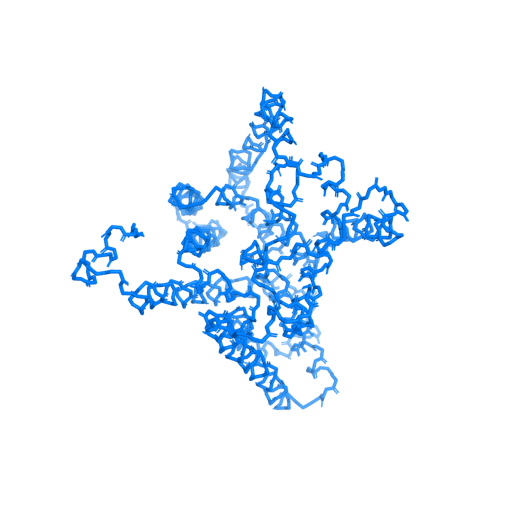 12.782 -25.915 1.00 97.12 246 LEU A N 1
ATOM 1972 C CA . LEU A 1 246 ? -6.675 11.970 -26.786 1.00 97.12 246 LEU A CA 1
ATOM 1973 C C . LEU A 1 246 ? -5.907 10.871 -27.524 1.00 97.12 246 LEU A C 1
ATOM 1975 O O . LEU A 1 246 ? -6.527 10.114 -28.266 1.00 97.12 246 LEU A O 1
ATOM 1979 N N . ASP A 1 247 ? -4.598 10.752 -27.290 1.00 95.00 247 ASP A N 1
ATOM 1980 C CA . ASP A 1 247 ? -3.754 9.737 -27.911 1.00 95.00 247 ASP A CA 1
ATOM 1981 C C . ASP A 1 247 ? -2.962 8.952 -26.849 1.00 95.00 247 ASP A C 1
ATOM 1983 O O . ASP A 1 247 ? -1.984 9.462 -26.292 1.00 95.00 247 ASP A O 1
ATOM 1987 N N . PRO A 1 248 ? -3.423 7.741 -26.486 1.00 96.50 248 PRO A N 1
ATOM 1988 C CA . PRO A 1 248 ? -4.711 7.150 -26.860 1.00 96.50 248 PRO A CA 1
ATOM 1989 C C . PRO A 1 248 ? -5.883 7.829 -26.132 1.00 96.50 248 PRO A C 1
ATOM 1991 O O . PRO A 1 248 ? -5.721 8.364 -25.034 1.00 96.50 248 PRO A O 1
ATOM 1994 N N . TRP A 1 249 ? -7.099 7.718 -26.677 1.00 96.00 249 TRP A N 1
ATOM 1995 C CA . TRP A 1 249 ? -8.316 8.345 -26.121 1.00 96.00 249 TRP A CA 1
ATOM 1996 C C . TRP A 1 249 ? -8.614 7.934 -24.670 1.00 96.00 249 TRP A C 1
ATOM 1998 O O . TRP A 1 249 ? -9.218 8.683 -23.899 1.00 96.00 249 TRP A O 1
ATOM 2008 N N . THR A 1 250 ? -8.143 6.746 -24.276 1.00 97.31 250 THR A N 1
ATOM 2009 C CA . THR A 1 250 ? -8.242 6.247 -22.898 1.00 97.31 250 THR A CA 1
ATOM 2010 C C . THR A 1 250 ? -7.503 7.120 -21.878 1.00 97.31 250 THR A C 1
ATOM 2012 O O . THR A 1 250 ? -7.814 7.017 -20.698 1.00 97.31 250 THR A O 1
ATOM 2015 N N . THR A 1 251 ? -6.582 7.993 -22.306 1.00 98.06 251 THR A N 1
ATOM 2016 C CA . THR A 1 251 ? -5.827 8.917 -21.440 1.00 98.06 251 THR A CA 1
ATOM 2017 C C . THR A 1 251 ? -6.729 9.991 -20.837 1.00 98.06 251 THR A C 1
ATOM 2019 O O . THR A 1 251 ? -6.749 10.180 -19.623 1.00 98.06 251 THR A O 1
ATOM 2022 N N . LEU A 1 252 ? -7.526 10.685 -21.654 1.00 97.94 252 LEU A N 1
ATOM 2023 C CA . LEU A 1 252 ? -8.472 11.675 -21.143 1.00 97.94 252 LEU A CA 1
ATOM 2024 C C . LEU A 1 252 ? -9.498 11.003 -20.229 1.00 97.94 252 LEU A C 1
ATOM 2026 O O . LEU A 1 252 ? -9.786 11.512 -19.146 1.00 97.94 252 LEU A O 1
ATOM 2030 N N . LEU A 1 253 ? -10.004 9.831 -20.628 1.00 98.06 253 LEU A N 1
ATOM 2031 C CA . LEU A 1 253 ? -10.939 9.070 -19.805 1.00 98.06 253 LEU A CA 1
ATOM 2032 C C . LEU A 1 253 ? -10.323 8.701 -18.447 1.00 98.06 253 LEU A C 1
ATOM 2034 O O . LEU A 1 253 ? -10.967 8.914 -17.421 1.00 98.06 253 LEU A O 1
ATOM 2038 N N . SER A 1 254 ? -9.086 8.194 -18.405 1.00 97.88 254 SER A N 1
ATOM 2039 C CA . SER A 1 254 ? -8.430 7.845 -17.141 1.00 97.88 254 SER A CA 1
ATOM 2040 C C . SER A 1 254 ? -8.209 9.064 -16.253 1.00 97.88 254 SER A C 1
ATOM 2042 O O . SER A 1 254 ? -8.464 8.986 -15.053 1.00 97.88 254 SER A O 1
ATOM 2044 N N . VAL A 1 255 ? -7.798 10.204 -16.812 1.00 97.75 255 VAL A N 1
ATOM 2045 C CA . VAL A 1 255 ? -7.641 11.453 -16.050 1.00 97.75 255 VAL A CA 1
ATOM 2046 C C . VAL A 1 255 ? -8.973 11.895 -15.434 1.00 97.75 255 VAL A C 1
ATOM 2048 O O . VAL A 1 255 ? -9.034 12.159 -14.231 1.00 97.75 255 VAL A O 1
ATOM 2051 N N . LEU A 1 256 ? -10.054 11.920 -16.221 1.00 98.25 256 LEU A N 1
ATOM 2052 C CA . LEU A 1 256 ? -11.384 12.316 -15.744 1.00 98.25 256 LEU A CA 1
ATOM 2053 C C . LEU A 1 256 ? -11.925 11.355 -14.677 1.00 98.25 256 LEU A C 1
ATOM 2055 O O . LEU A 1 256 ? -12.456 11.794 -13.654 1.00 98.25 256 LEU A O 1
ATOM 2059 N N . LEU A 1 257 ? -11.754 10.045 -14.876 1.00 98.25 257 LEU A N 1
ATOM 2060 C CA . LEU A 1 257 ? -12.167 9.041 -13.899 1.00 98.25 257 LEU A CA 1
ATOM 2061 C C . LEU A 1 257 ? -11.367 9.157 -12.602 1.00 98.25 257 LEU A C 1
ATOM 2063 O O . LEU A 1 257 ? -11.964 9.091 -11.532 1.00 98.25 257 LEU A O 1
ATOM 2067 N N . TRP A 1 258 ? -10.050 9.380 -12.661 1.00 97.81 258 TRP A N 1
ATOM 2068 C CA . TRP A 1 258 ? -9.251 9.612 -11.456 1.00 97.81 258 TRP A CA 1
ATOM 2069 C C . TRP A 1 258 ? -9.674 10.879 -10.720 1.00 97.81 258 TRP A C 1
ATOM 2071 O O . TRP A 1 258 ? -9.816 10.832 -9.500 1.00 97.81 258 TRP A O 1
ATOM 2081 N N . ALA A 1 259 ? -9.949 11.978 -11.429 1.00 97.38 259 ALA A N 1
ATOM 2082 C CA . ALA A 1 259 ? -10.463 13.199 -10.812 1.00 97.38 259 ALA A CA 1
ATOM 2083 C C . ALA A 1 259 ? -11.784 12.938 -10.059 1.00 97.38 259 ALA A C 1
ATOM 2085 O O . ALA A 1 2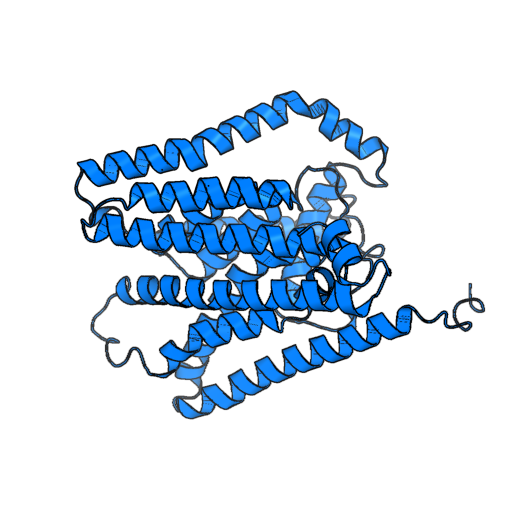59 ? -11.923 13.311 -8.890 1.00 97.38 259 ALA A O 1
ATOM 2086 N N . GLY A 1 260 ? -12.720 12.218 -10.688 1.00 98.06 260 GLY A N 1
ATOM 2087 C CA . GLY A 1 260 ? -13.976 11.805 -10.060 1.00 98.06 260 GLY A CA 1
ATOM 2088 C C . GLY A 1 260 ? -13.773 10.867 -8.865 1.00 98.06 260 GLY A C 1
ATOM 2089 O O . GLY A 1 260 ? -14.330 11.099 -7.792 1.00 98.06 260 GLY A O 1
ATOM 2090 N N . LEU A 1 261 ? -12.940 9.834 -9.015 1.00 97.88 261 LEU A N 1
ATOM 2091 C CA . LEU A 1 261 ? -12.642 8.854 -7.968 1.00 97.88 261 LEU A CA 1
ATOM 2092 C C . LEU A 1 261 ? -11.958 9.497 -6.759 1.00 97.88 261 LEU A C 1
ATOM 2094 O O . LEU A 1 261 ? -12.337 9.190 -5.632 1.00 97.88 261 LEU A O 1
ATOM 2098 N N . VAL A 1 262 ? -11.009 10.413 -6.966 1.00 97.50 262 VAL A N 1
ATOM 2099 C CA . VAL A 1 262 ? -10.368 11.177 -5.884 1.00 97.50 262 VAL A CA 1
ATOM 2100 C C . VAL A 1 262 ? -11.395 12.056 -5.176 1.00 97.50 262 VAL A C 1
ATOM 2102 O O . VAL A 1 262 ? -11.473 12.019 -3.948 1.00 97.50 262 VAL A O 1
ATOM 2105 N N . GLY A 1 263 ? -12.236 12.785 -5.920 1.00 96.94 263 GLY A N 1
ATOM 2106 C CA . GLY A 1 263 ? -13.319 13.585 -5.341 1.00 96.94 263 GLY A CA 1
ATOM 2107 C C . GLY A 1 263 ? -14.272 12.747 -4.482 1.00 96.94 263 GLY A C 1
ATOM 2108 O O . GLY A 1 263 ? -14.572 13.107 -3.339 1.00 96.94 263 GLY A O 1
ATOM 2109 N N . LEU A 1 264 ? -14.675 11.575 -4.984 1.00 96.56 264 LEU A N 1
ATOM 2110 C CA . LEU A 1 264 ? -15.473 10.605 -4.236 1.00 96.56 264 LEU A CA 1
ATOM 2111 C C . LEU A 1 264 ? -14.723 10.100 -2.999 1.00 96.56 264 LEU A C 1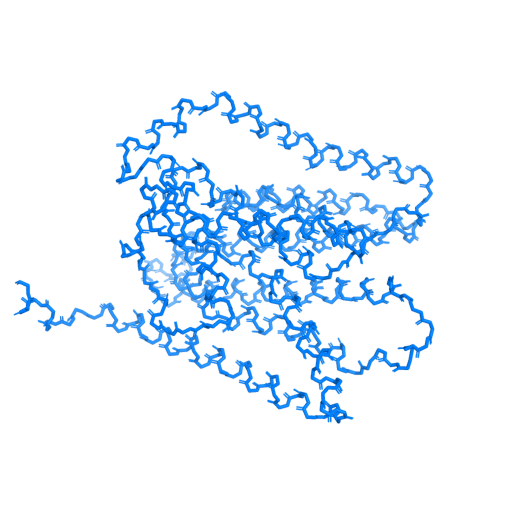
ATOM 2113 O O . LEU A 1 264 ? -15.299 10.092 -1.912 1.00 96.56 264 LEU A O 1
ATOM 2117 N N . ALA A 1 265 ? -13.446 9.727 -3.118 1.00 96.50 265 ALA A N 1
ATOM 2118 C CA . ALA A 1 265 ? -12.646 9.261 -1.988 1.00 96.50 265 ALA A CA 1
ATOM 2119 C C . ALA A 1 265 ? -12.622 10.314 -0.877 1.00 96.50 265 ALA A C 1
ATOM 2121 O O . ALA A 1 265 ? -12.951 10.003 0.266 1.00 96.50 265 ALA A O 1
ATOM 2122 N N . LEU A 1 266 ? -12.326 11.571 -1.212 1.00 96.00 266 LEU A N 1
ATOM 2123 C CA . LEU A 1 266 ? -12.285 12.679 -0.258 1.00 96.00 266 LEU A CA 1
ATOM 2124 C C . LEU A 1 266 ? -13.649 12.924 0.401 1.00 96.00 266 LEU A C 1
ATOM 2126 O O . LEU A 1 266 ? -13.725 13.147 1.611 1.00 96.00 266 LEU A O 1
ATOM 2130 N N . TRP A 1 267 ? -14.746 12.808 -0.349 1.00 95.31 267 TRP A N 1
ATOM 2131 C CA . TRP A 1 267 ? -16.091 12.833 0.229 1.00 95.31 267 TRP A CA 1
ATOM 2132 C C . TRP A 1 267 ? -16.332 11.656 1.194 1.00 95.31 267 TRP A C 1
ATOM 2134 O O . TRP A 1 267 ? -16.857 11.843 2.297 1.00 95.31 267 TRP A O 1
ATOM 2144 N N . GLY A 1 268 ? -15.879 10.458 0.820 1.00 94.00 268 GLY A N 1
ATOM 2145 C CA . GLY A 1 268 ? -15.962 9.232 1.611 1.00 94.00 268 GLY A CA 1
ATOM 2146 C C . GLY A 1 268 ? -15.171 9.265 2.923 1.00 94.00 268 GLY A C 1
ATOM 2147 O O . GLY A 1 268 ? -15.543 8.542 3.850 1.00 94.00 268 GLY A O 1
ATOM 2148 N N . VAL A 1 269 ? -14.162 10.142 3.057 1.00 93.56 269 VAL A N 1
ATOM 2149 C CA . VAL A 1 269 ? -13.414 10.358 4.314 1.00 93.56 269 VAL A CA 1
ATOM 2150 C C . VAL A 1 269 ? -14.360 10.774 5.440 1.00 93.56 269 VAL A C 1
ATOM 2152 O O . VAL A 1 269 ? -14.282 10.231 6.541 1.00 93.56 269 VAL A O 1
ATOM 2155 N N . ARG A 1 270 ? -15.326 11.668 5.166 1.00 88.19 270 ARG A N 1
ATOM 2156 C CA . ARG A 1 270 ? -16.300 12.134 6.178 1.00 88.19 270 ARG A CA 1
ATOM 2157 C C . ARG A 1 270 ? -17.157 10.997 6.731 1.00 88.19 270 ARG A C 1
ATOM 2159 O O . ARG A 1 270 ? -17.537 11.015 7.897 1.00 88.19 270 ARG A O 1
ATOM 2166 N N . ARG A 1 271 ? -17.444 10.000 5.891 1.00 87.88 271 ARG A N 1
ATOM 2167 C CA . ARG A 1 271 ? -18.201 8.792 6.251 1.00 87.88 271 ARG A CA 1
ATOM 2168 C C . ARG A 1 271 ? -17.305 7.627 6.672 1.00 87.88 271 ARG A C 1
ATOM 2170 O O . ARG A 1 271 ? -17.828 6.565 6.995 1.00 87.88 271 ARG A O 1
ATOM 2177 N N . ARG A 1 272 ? -15.978 7.809 6.649 1.00 88.00 272 ARG A N 1
ATOM 2178 C CA . ARG A 1 272 ? -14.970 6.776 6.933 1.00 88.00 272 ARG A CA 1
ATOM 2179 C C . ARG A 1 272 ? -15.220 5.492 6.139 1.00 88.00 272 ARG A C 1
ATOM 2181 O O . ARG A 1 272 ? -15.130 4.384 6.664 1.00 88.00 272 ARG A O 1
ATOM 2188 N N . ALA A 1 273 ? -15.602 5.643 4.874 1.00 91.62 273 ALA A N 1
ATOM 2189 C CA . ALA A 1 273 ? -15.959 4.509 4.037 1.00 91.62 273 ALA A CA 1
ATOM 2190 C C . ALA A 1 273 ? -14.713 3.693 3.650 1.00 91.62 273 ALA A C 1
ATOM 2192 O O . ALA A 1 273 ? -13.705 4.263 3.236 1.00 91.62 273 ALA A O 1
ATOM 2193 N N . LEU A 1 274 ? -14.776 2.359 3.740 1.00 94.75 274 LEU A N 1
ATOM 2194 C CA . LEU A 1 274 ? -13.610 1.505 3.469 1.00 94.75 274 LEU A CA 1
ATOM 2195 C C . LEU A 1 274 ? -13.132 1.568 2.017 1.00 94.75 274 LEU A C 1
ATOM 2197 O O . LEU A 1 274 ? -11.933 1.484 1.780 1.00 94.75 274 LEU A O 1
ATOM 2201 N N . TRP A 1 275 ? -14.033 1.766 1.052 1.00 95.88 275 TRP A N 1
ATOM 2202 C CA . TRP A 1 275 ? -13.636 1.981 -0.345 1.00 95.88 275 TRP A CA 1
ATOM 2203 C C . TRP A 1 275 ? -12.802 3.260 -0.518 1.00 95.88 275 TRP A C 1
ATOM 2205 O O . TRP A 1 275 ? -11.872 3.288 -1.317 1.00 95.88 275 TRP A O 1
ATOM 2215 N N . SER A 1 276 ? -13.092 4.299 0.269 1.00 97.69 276 SER A N 1
ATOM 2216 C CA . SER A 1 276 ? -12.342 5.556 0.253 1.00 97.69 276 SER A CA 1
ATOM 2217 C C . SER A 1 276 ? -10.963 5.372 0.896 1.00 97.69 276 SER A C 1
ATOM 2219 O O . SER A 1 276 ? -9.963 5.791 0.315 1.00 97.69 276 SER A O 1
ATOM 2221 N N . PHE A 1 277 ? -10.882 4.639 2.015 1.00 98.25 277 PHE A N 1
ATOM 2222 C CA . PHE A 1 277 ? -9.602 4.223 2.601 1.00 98.25 277 PHE A CA 1
ATOM 2223 C C . PHE A 1 277 ? -8.747 3.443 1.596 1.00 98.25 277 PHE A C 1
ATOM 2225 O O . PHE A 1 277 ? -7.576 3.759 1.415 1.00 98.25 277 PHE A O 1
ATOM 2232 N N . ALA A 1 278 ? -9.335 2.452 0.924 1.00 98.31 278 ALA A N 1
ATOM 2233 C CA . ALA A 1 278 ? -8.642 1.605 -0.038 1.00 98.31 278 ALA A CA 1
ATOM 2234 C C . ALA A 1 278 ? -8.059 2.401 -1.209 1.00 98.31 278 ALA A C 1
ATOM 2236 O O . ALA A 1 278 ? -6.895 2.213 -1.562 1.00 98.31 278 ALA A O 1
ATOM 2237 N N . LEU A 1 279 ? -8.851 3.314 -1.773 1.00 98.38 279 LEU A N 1
ATOM 2238 C CA . LEU A 1 279 ? -8.438 4.147 -2.894 1.00 98.38 279 LEU A CA 1
ATOM 2239 C C . LEU A 1 279 ? -7.334 5.136 -2.496 1.00 98.38 279 LEU A C 1
ATOM 2241 O O . LEU A 1 279 ? -6.334 5.256 -3.199 1.00 98.38 279 LEU A O 1
ATOM 2245 N N . LEU A 1 280 ? -7.473 5.808 -1.350 1.00 98.56 280 LEU A N 1
ATOM 2246 C CA . LEU A 1 280 ? -6.449 6.734 -0.858 1.00 98.56 280 LEU A CA 1
ATOM 2247 C C . LEU A 1 280 ? -5.163 6.004 -0.460 1.00 98.56 280 LEU A C 1
ATOM 2249 O O . LEU A 1 280 ? -4.081 6.503 -0.744 1.00 98.56 280 LEU A O 1
ATOM 2253 N N . TRP A 1 281 ? -5.260 4.817 0.144 1.00 98.69 281 TRP A N 1
ATOM 2254 C CA . TRP A 1 281 ? -4.100 3.972 0.439 1.00 98.69 281 TRP A CA 1
ATOM 2255 C C . TRP A 1 281 ? -3.342 3.610 -0.836 1.00 98.69 281 TRP A C 1
ATOM 2257 O O . TRP A 1 281 ? -2.121 3.750 -0.904 1.00 98.69 281 TRP A O 1
ATOM 2267 N N . TYR A 1 282 ? -4.078 3.170 -1.855 1.00 98.56 282 TYR A N 1
ATOM 2268 C CA . TYR A 1 282 ? -3.524 2.827 -3.154 1.00 98.56 282 TYR A CA 1
ATOM 2269 C C . TYR A 1 282 ? -2.794 4.022 -3.789 1.00 98.56 282 TYR A C 1
ATOM 2271 O O . TYR A 1 282 ? -1.640 3.892 -4.194 1.00 98.56 282 TYR A O 1
ATOM 2279 N N . LEU A 1 283 ? -3.418 5.203 -3.796 1.00 98.19 283 LEU A N 1
ATOM 2280 C CA . LEU A 1 283 ? -2.825 6.425 -4.346 1.00 98.19 283 LEU A CA 1
ATOM 2281 C C . LEU A 1 283 ? -1.617 6.922 -3.542 1.00 98.19 283 LEU A C 1
ATOM 2283 O O . LEU A 1 283 ? -0.613 7.303 -4.138 1.00 98.19 283 LEU A O 1
ATOM 2287 N N . VAL A 1 284 ? -1.669 6.869 -2.205 1.00 97.81 284 VAL A N 1
ATOM 2288 C CA . VAL A 1 284 ? -0.516 7.208 -1.353 1.00 97.81 284 VAL A CA 1
ATOM 2289 C C . VAL A 1 284 ? 0.670 6.327 -1.711 1.00 97.81 284 VAL A C 1
ATOM 2291 O O . VAL A 1 284 ? 1.770 6.840 -1.886 1.00 97.81 284 VAL A O 1
ATOM 2294 N N . GLY A 1 285 ? 0.449 5.027 -1.891 1.00 97.25 285 GLY A N 1
ATOM 2295 C CA . GLY A 1 285 ? 1.514 4.091 -2.220 1.00 97.25 285 GLY A CA 1
ATOM 2296 C C . GLY A 1 285 ? 2.135 4.264 -3.600 1.00 97.25 285 GLY A C 1
ATOM 2297 O O . GLY A 1 285 ? 3.307 3.948 -3.779 1.00 97.25 285 GLY A O 1
ATOM 2298 N N . HIS A 1 286 ? 1.381 4.820 -4.543 1.00 97.56 286 HIS A N 1
ATOM 2299 C CA . HIS A 1 286 ? 1.855 5.131 -5.890 1.00 97.56 286 HIS A CA 1
ATOM 2300 C C . HIS A 1 286 ? 2.408 6.556 -6.033 1.00 97.56 286 HIS A C 1
ATOM 2302 O O . HIS A 1 286 ? 2.982 6.878 -7.069 1.00 97.56 286 HIS A O 1
ATOM 2308 N N . SER A 1 287 ? 2.308 7.396 -4.997 1.00 94.81 287 SER A N 1
ATOM 2309 C CA . SER A 1 287 ? 2.706 8.812 -5.060 1.00 94.81 287 SER A CA 1
ATOM 2310 C C . SER A 1 287 ? 4.215 9.049 -5.239 1.00 94.81 287 SER A C 1
ATOM 2312 O O . SER A 1 287 ? 4.622 10.129 -5.665 1.00 94.81 287 SER A O 1
ATOM 2314 N N . LEU A 1 288 ? 5.056 8.047 -4.965 1.00 92.06 288 LEU A N 1
ATOM 2315 C CA . LEU A 1 288 ? 6.504 8.138 -5.186 1.00 92.06 288 LEU A CA 1
ATOM 2316 C C . LEU A 1 288 ? 6.928 7.544 -6.535 1.00 92.06 288 LEU A C 1
ATOM 2318 O O . LEU A 1 288 ? 7.763 8.118 -7.226 1.00 92.06 288 LEU A O 1
ATOM 2322 N N . GLU A 1 289 ? 6.358 6.402 -6.925 1.00 91.44 289 GLU A N 1
ATOM 2323 C CA . GLU A 1 289 ? 6.841 5.641 -8.086 1.00 91.44 289 GLU A CA 1
ATOM 2324 C C . GLU A 1 289 ? 6.051 5.894 -9.380 1.00 91.44 289 GLU A C 1
ATOM 2326 O O . GLU A 1 289 ? 6.581 5.670 -10.470 1.00 91.44 289 GLU A O 1
ATOM 2331 N N . SER A 1 290 ? 4.813 6.384 -9.281 1.00 91.38 290 SER A N 1
ATOM 2332 C CA . SER A 1 290 ? 3.894 6.615 -10.407 1.00 91.38 290 SER A CA 1
ATOM 2333 C C . SER A 1 290 ? 3.595 8.112 -10.576 1.00 91.38 290 SER A C 1
ATOM 2335 O O . SER A 1 290 ? 2.449 8.522 -10.747 1.00 91.38 290 SER A O 1
ATOM 2337 N N . THR A 1 291 ? 4.637 8.942 -10.473 1.00 89.69 291 THR A N 1
ATOM 2338 C CA . THR A 1 291 ? 4.562 10.415 -10.519 1.00 89.69 291 THR A CA 1
ATOM 2339 C C . THR A 1 291 ? 5.661 11.012 -11.408 1.00 89.69 291 THR A C 1
ATOM 2341 O O . THR A 1 291 ? 6.096 10.378 -12.369 1.00 89.69 291 THR A O 1
ATOM 2344 N N . PHE A 1 292 ? 6.102 12.238 -11.112 1.00 88.25 292 PHE A N 1
ATOM 2345 C CA . PHE A 1 292 ? 7.068 13.019 -11.887 1.00 88.25 292 PHE A CA 1
ATOM 2346 C C . PHE A 1 292 ? 8.511 12.496 -11.804 1.00 88.25 292 PHE A C 1
ATOM 2348 O O . PHE A 1 292 ? 9.377 12.999 -12.516 1.00 88.25 292 PHE A O 1
ATOM 2355 N N . VAL A 1 293 ? 8.804 11.514 -10.948 1.00 89.88 293 VAL A N 1
ATOM 2356 C CA . VAL A 1 293 ? 10.140 10.905 -10.871 1.00 89.88 293 VAL A CA 1
ATOM 2357 C C . VAL A 1 293 ? 10.382 10.076 -12.134 1.00 89.88 293 VAL A C 1
ATOM 2359 O O . VAL A 1 293 ? 9.546 9.235 -12.471 1.00 89.88 293 VAL A O 1
ATOM 2362 N N . SER A 1 294 ? 11.519 10.283 -12.810 1.00 91.00 294 SER A N 1
ATOM 2363 C CA . SER A 1 294 ? 11.903 9.666 -14.094 1.00 91.00 294 SER A CA 1
ATOM 2364 C C . SER A 1 294 ? 12.263 8.169 -13.988 1.00 91.00 294 SER A C 1
ATOM 2366 O O . SER A 1 294 ? 13.327 7.708 -14.408 1.00 91.00 294 SER A O 1
ATOM 2368 N N . LEU A 1 295 ? 11.366 7.373 -13.408 1.00 91.69 295 LEU A N 1
ATOM 2369 C CA . LEU A 1 295 ? 11.440 5.910 -13.367 1.00 91.69 295 LEU A CA 1
ATOM 2370 C C . LEU A 1 295 ? 10.793 5.302 -14.619 1.00 91.69 295 LEU A C 1
ATOM 2372 O O . LEU A 1 295 ? 10.122 6.002 -15.367 1.00 91.69 295 LEU A O 1
ATOM 2376 N N . GLU A 1 296 ? 10.901 3.986 -14.811 1.00 91.56 296 GLU A N 1
ATOM 2377 C CA . GLU A 1 296 ? 10.146 3.294 -15.871 1.00 91.56 296 GLU A CA 1
ATOM 2378 C C . GLU A 1 296 ? 8.632 3.463 -15.716 1.00 91.56 296 GLU A C 1
ATOM 2380 O O . GLU A 1 296 ? 8.126 3.788 -14.629 1.00 91.56 296 GLU A O 1
ATOM 2385 N N . LEU A 1 297 ? 7.885 3.251 -16.797 1.00 92.50 297 LEU A N 1
ATOM 2386 C CA . LEU A 1 297 ? 6.436 3.443 -16.806 1.00 92.50 297 LEU A CA 1
ATOM 2387 C C . LEU A 1 297 ? 5.717 2.401 -15.947 1.00 92.50 297 LEU A C 1
ATOM 2389 O O . LEU A 1 297 ? 4.995 2.779 -15.021 1.00 92.50 297 LEU A O 1
ATOM 2393 N N . VAL A 1 298 ? 5.958 1.113 -16.192 1.00 94.12 298 VAL A N 1
ATOM 2394 C CA . VAL A 1 298 ? 5.161 0.031 -15.608 1.00 94.12 298 VAL A CA 1
ATOM 2395 C C . VAL A 1 298 ? 6.049 -0.993 -14.911 1.00 94.12 298 VAL A C 1
ATOM 2397 O O . VAL A 1 298 ? 6.933 -1.594 -15.507 1.00 94.12 298 VAL A O 1
ATOM 2400 N N . PHE A 1 299 ? 5.774 -1.222 -13.629 1.00 93.38 299 PHE A N 1
ATOM 2401 C CA . PHE A 1 299 ? 6.379 -2.287 -12.846 1.00 93.38 299 PHE A CA 1
ATOM 2402 C C . PHE A 1 299 ? 5.388 -2.826 -11.823 1.00 93.38 299 PHE A C 1
ATOM 2404 O O . PHE A 1 299 ? 4.919 -2.118 -10.933 1.00 93.38 299 PHE A O 1
ATOM 2411 N N . GLU A 1 300 ? 5.126 -4.123 -11.891 1.00 94.06 300 GLU A N 1
ATOM 2412 C CA . GLU A 1 300 ? 4.129 -4.760 -11.034 1.00 94.06 300 GLU A CA 1
ATOM 2413 C C . GLU A 1 300 ? 4.503 -4.727 -9.550 1.00 94.06 300 GLU A C 1
ATOM 2415 O O . GLU A 1 300 ? 3.634 -4.500 -8.708 1.00 94.06 300 GLU A O 1
ATOM 2420 N N . HIS A 1 301 ? 5.796 -4.867 -9.233 1.00 94.00 301 HIS A N 1
ATOM 2421 C CA . HIS A 1 301 ? 6.304 -4.867 -7.859 1.00 94.00 301 HIS A CA 1
ATOM 2422 C C . HIS A 1 301 ? 6.015 -3.559 -7.103 1.00 94.00 301 HIS A C 1
ATOM 2424 O O . HIS A 1 301 ? 6.002 -3.552 -5.871 1.00 94.00 301 HIS A O 1
ATOM 2430 N N . ARG A 1 302 ? 5.709 -2.463 -7.814 1.00 95.50 302 ARG A N 1
ATOM 2431 C CA . ARG A 1 302 ? 5.237 -1.202 -7.214 1.00 95.50 302 ARG A CA 1
ATOM 2432 C C . ARG A 1 302 ? 3.937 -1.388 -6.435 1.00 95.50 302 ARG A C 1
ATOM 2434 O O . ARG A 1 302 ? 3.696 -0.698 -5.455 1.00 95.50 302 ARG A O 1
ATOM 2441 N N . ASN A 1 303 ? 3.123 -2.382 -6.797 1.00 97.69 303 ASN A N 1
ATOM 2442 C CA . ASN A 1 303 ? 1.851 -2.679 -6.140 1.00 97.69 303 ASN A CA 1
ATOM 2443 C C . ASN A 1 303 ? 1.984 -3.507 -4.858 1.00 97.69 303 ASN A C 1
ATOM 2445 O O . ASN A 1 303 ? 0.959 -3.787 -4.233 1.00 97.69 303 ASN A O 1
ATOM 2449 N N . TYR A 1 304 ? 3.199 -3.859 -4.420 1.00 97.94 304 TYR A N 1
ATOM 2450 C CA . TYR A 1 304 ? 3.390 -4.742 -3.268 1.00 97.94 304 TYR A CA 1
ATOM 2451 C C . TYR A 1 304 ? 2.651 -4.253 -2.017 1.00 97.94 304 TYR A C 1
ATOM 2453 O O . TYR A 1 304 ? 1.764 -4.932 -1.508 1.00 97.94 304 TYR A O 1
ATOM 2461 N N . LEU A 1 305 ? 2.923 -3.023 -1.577 1.00 97.62 305 LEU A N 1
ATOM 2462 C CA . LEU A 1 305 ? 2.209 -2.403 -0.458 1.00 97.62 305 LEU A CA 1
ATOM 2463 C C . LEU A 1 305 ? 0.887 -1.698 -0.853 1.00 97.62 305 LEU A C 1
ATOM 2465 O O . LEU A 1 305 ? -0.086 -1.839 -0.106 1.00 97.62 305 LEU A O 1
ATOM 2469 N N . PRO A 1 306 ? 0.780 -0.979 -1.995 1.00 98.44 306 PRO A N 1
ATOM 2470 C CA . PRO A 1 306 ? -0.470 -0.318 -2.395 1.00 98.44 306 PRO A CA 1
ATOM 2471 C C . PRO A 1 306 ? -1.669 -1.269 -2.532 1.00 98.44 306 PRO A C 1
ATOM 2473 O O . PRO A 1 306 ? -2.795 -0.897 -2.199 1.00 98.44 306 PRO A O 1
ATOM 2476 N N . SER A 1 307 ? -1.439 -2.511 -2.972 1.00 98.50 307 SER A N 1
ATOM 2477 C CA . SER A 1 307 ? -2.494 -3.523 -3.135 1.00 98.50 307 SER A CA 1
ATOM 2478 C C . SER A 1 307 ? -3.201 -3.893 -1.829 1.00 98.50 307 SER A C 1
ATOM 2480 O O . SER A 1 307 ? -4.362 -4.298 -1.876 1.00 98.50 307 SER A O 1
ATOM 2482 N N . PHE A 1 308 ? -2.556 -3.717 -0.667 1.00 98.69 308 PHE A N 1
ATOM 2483 C CA . PHE A 1 308 ? -3.158 -4.023 0.634 1.00 98.69 308 PHE A CA 1
ATOM 2484 C C . PHE A 1 308 ? -4.494 -3.302 0.830 1.00 98.69 308 PHE A C 1
ATOM 2486 O O . PHE A 1 308 ? -5.477 -3.949 1.175 1.00 98.69 308 PHE A O 1
ATOM 2493 N N . GLY A 1 309 ? -4.560 -1.990 0.573 1.00 98.19 309 GLY A N 1
ATOM 2494 C CA . GLY A 1 309 ? -5.785 -1.210 0.770 1.00 98.19 309 GLY A CA 1
ATOM 2495 C C . GLY A 1 309 ? -6.944 -1.718 -0.091 1.00 98.19 309 GLY A C 1
ATOM 2496 O O . GLY A 1 309 ? -8.049 -1.931 0.414 1.00 98.19 309 GLY A O 1
ATOM 2497 N N . ILE A 1 310 ? -6.672 -1.980 -1.374 1.00 98.50 310 ILE A N 1
ATOM 2498 C CA . ILE A 1 310 ? -7.654 -2.505 -2.333 1.00 98.50 310 ILE A CA 1
ATOM 2499 C C . ILE A 1 310 ? -8.144 -3.892 -1.909 1.00 98.50 310 ILE A C 1
ATOM 2501 O O . ILE A 1 310 ? -9.353 -4.110 -1.809 1.00 98.50 310 ILE A O 1
ATOM 2505 N N . LEU A 1 311 ? -7.233 -4.817 -1.597 1.00 98.38 311 LEU A N 1
ATOM 2506 C CA . LEU A 1 311 ? -7.588 -6.182 -1.198 1.00 98.38 311 LEU A CA 1
ATOM 2507 C C . LEU A 1 311 ? -8.276 -6.229 0.174 1.00 98.38 311 LEU A C 1
ATOM 2509 O O . LEU A 1 311 ? -9.186 -7.033 0.369 1.00 98.38 311 LEU A O 1
ATOM 2513 N N . PHE A 1 312 ? -7.923 -5.326 1.094 1.00 98.12 312 PHE A N 1
ATOM 2514 C CA . PHE A 1 312 ? -8.583 -5.172 2.391 1.00 98.12 312 PHE A CA 1
ATOM 2515 C C . PHE A 1 312 ? -10.066 -4.813 2.234 1.00 98.12 312 PHE A C 1
ATOM 2517 O O . PHE A 1 312 ? -10.936 -5.498 2.779 1.00 98.12 312 PHE A O 1
ATOM 2524 N N . ALA A 1 313 ? -10.378 -3.772 1.453 1.00 96.56 313 ALA A N 1
ATOM 2525 C CA . ALA A 1 313 ? -11.767 -3.397 1.193 1.00 96.56 313 ALA A CA 1
ATOM 2526 C C . ALA A 1 313 ? -12.501 -4.445 0.347 1.00 96.56 313 ALA A C 1
ATOM 2528 O O . ALA A 1 313 ? -13.665 -4.733 0.620 1.00 96.56 313 ALA A O 1
ATOM 2529 N N . THR A 1 314 ? -11.824 -5.053 -0.631 1.00 95.94 314 THR A N 1
ATOM 2530 C CA . THR A 1 314 ? -12.401 -6.113 -1.472 1.00 95.94 314 THR A CA 1
ATOM 2531 C C . THR A 1 314 ? -12.837 -7.303 -0.629 1.00 95.94 314 THR A C 1
ATOM 2533 O O . THR A 1 314 ? -13.986 -7.721 -0.729 1.00 95.94 314 THR A O 1
ATOM 2536 N N . ALA A 1 315 ? -11.976 -7.803 0.263 1.00 95.25 315 ALA A N 1
ATOM 2537 C CA . ALA A 1 315 ? -12.325 -8.889 1.174 1.00 95.25 315 ALA A CA 1
ATOM 2538 C C . ALA A 1 315 ? -13.546 -8.532 2.035 1.00 95.25 315 ALA A C 1
ATOM 2540 O O . ALA A 1 315 ? -14.466 -9.339 2.173 1.00 95.25 315 ALA A O 1
ATOM 2541 N N . TYR A 1 316 ? -13.570 -7.314 2.593 1.00 93.69 316 TYR A N 1
ATOM 2542 C CA . TYR A 1 316 ? -14.675 -6.847 3.428 1.00 93.69 316 TYR A CA 1
ATOM 2543 C C . TYR A 1 316 ? -15.998 -6.818 2.651 1.00 93.69 316 TYR A C 1
ATOM 2545 O O . TYR A 1 316 ? -16.979 -7.422 3.086 1.00 93.69 316 TYR A O 1
ATOM 2553 N N . TYR A 1 317 ? -16.030 -6.149 1.494 1.00 93.12 317 TYR A N 1
ATOM 2554 C CA . TYR A 1 317 ? -17.250 -6.001 0.700 1.00 93.12 317 TYR A CA 1
ATOM 2555 C C . TYR A 1 317 ? -17.696 -7.309 0.046 1.00 93.12 317 TYR A C 1
ATOM 2557 O O . TYR A 1 317 ? -18.899 -7.536 -0.062 1.00 93.12 317 TYR A O 1
ATOM 2565 N N . LEU A 1 318 ? -16.761 -8.190 -0.322 1.00 91.69 318 LEU A N 1
ATOM 2566 C CA . LEU A 1 318 ? -17.067 -9.528 -0.822 1.00 91.69 318 LEU A CA 1
ATOM 2567 C C . LEU A 1 318 ? -17.807 -10.344 0.240 1.00 91.69 318 LEU A C 1
ATOM 2569 O O . LEU A 1 318 ? -18.909 -10.824 -0.009 1.00 91.69 318 LEU A O 1
ATOM 2573 N N . VAL A 1 319 ? -17.240 -10.464 1.444 1.00 89.88 319 VAL A N 1
ATOM 2574 C CA . VAL A 1 319 ? -17.861 -11.230 2.536 1.00 89.88 319 VAL A CA 1
ATOM 2575 C C . VAL A 1 319 ? -19.196 -10.610 2.946 1.00 89.88 319 VAL A C 1
ATOM 2577 O O . VAL A 1 319 ? -20.183 -11.326 3.111 1.00 89.88 319 VAL A O 1
ATOM 2580 N N . TRP A 1 320 ? -19.255 -9.281 3.060 1.00 87.44 320 TRP A N 1
ATOM 2581 C CA . TRP A 1 320 ? -20.483 -8.553 3.379 1.00 87.44 320 TRP A CA 1
ATOM 2582 C C . TRP A 1 320 ? -21.582 -8.745 2.322 1.00 87.44 320 TRP A C 1
ATOM 2584 O O . TRP A 1 320 ? -22.743 -8.967 2.669 1.00 87.44 320 TRP A O 1
ATOM 2594 N N . GLY A 1 321 ? -21.228 -8.687 1.036 1.00 87.81 321 GLY A N 1
ATOM 2595 C CA . GLY A 1 321 ? -22.159 -8.872 -0.075 1.00 87.81 321 GLY A CA 1
ATOM 2596 C C . GLY A 1 321 ? -22.667 -10.309 -0.166 1.00 87.81 321 GLY A C 1
ATOM 2597 O O . GLY A 1 321 ? -23.873 -10.527 -0.286 1.00 87.81 321 GLY A O 1
ATOM 2598 N N . LEU A 1 322 ? -21.771 -11.292 -0.029 1.00 87.50 322 LEU A N 1
ATOM 2599 C CA . LEU A 1 322 ? -22.124 -12.712 -0.044 1.00 87.50 322 LEU A CA 1
ATOM 2600 C C . LEU A 1 322 ? -23.016 -13.106 1.142 1.00 87.50 322 LEU A C 1
ATOM 2602 O O . LEU A 1 322 ? -23.954 -13.877 0.943 1.00 87.50 322 LEU A O 1
ATOM 2606 N N . ASP A 1 323 ? -22.790 -12.556 2.345 1.00 83.25 323 ASP A N 1
ATOM 2607 C CA . ASP A 1 323 ? -23.663 -12.804 3.511 1.00 83.25 323 ASP A CA 1
ATOM 2608 C C . ASP A 1 323 ? -25.111 -12.379 3.218 1.00 83.25 323 ASP A C 1
ATOM 2610 O O . ASP A 1 323 ? -26.061 -13.084 3.562 1.00 83.25 323 ASP A O 1
ATOM 2614 N N . ARG A 1 324 ? -25.283 -11.247 2.521 1.00 84.31 324 ARG A N 1
ATOM 2615 C CA . ARG A 1 324 ? -26.602 -10.715 2.148 1.00 84.31 324 ARG A CA 1
ATOM 2616 C C . ARG A 1 324 ? -27.253 -11.466 0.998 1.00 84.31 324 ARG A C 1
ATOM 2618 O O . ARG A 1 324 ? -28.462 -11.692 1.038 1.00 84.31 324 ARG A O 1
ATOM 2625 N N . LEU A 1 325 ? -26.469 -11.836 -0.011 1.00 87.25 325 LEU A N 1
ATOM 2626 C CA . LEU A 1 325 ? -26.972 -12.510 -1.203 1.00 87.25 325 LEU A CA 1
ATOM 2627 C C . LEU A 1 325 ? -27.368 -13.959 -0.904 1.00 87.25 325 LEU A C 1
ATOM 2629 O O . LEU A 1 325 ? -28.480 -14.373 -1.214 1.00 87.25 325 LEU A O 1
ATOM 2633 N N . LEU A 1 326 ? -26.470 -14.727 -0.282 1.00 84.81 326 LEU A N 1
ATOM 2634 C CA . LEU A 1 326 ? -26.658 -16.168 -0.106 1.00 84.81 326 LEU A CA 1
ATOM 2635 C C . LEU A 1 326 ? -27.627 -16.500 1.032 1.00 84.81 326 LEU A C 1
ATOM 2637 O O . LEU A 1 326 ? -28.149 -17.614 1.067 1.00 84.81 326 LEU A O 1
ATOM 2641 N N . ARG A 1 327 ? -27.834 -15.581 1.993 1.00 77.56 327 ARG A N 1
ATOM 2642 C CA . ARG A 1 327 ? -28.652 -15.735 3.222 1.00 77.56 327 ARG A CA 1
ATOM 2643 C C . ARG A 1 327 ? -28.290 -16.946 4.111 1.00 77.56 327 ARG A C 1
ATOM 2645 O O . ARG A 1 327 ? -28.800 -17.075 5.220 1.00 77.56 327 ARG A O 1
ATOM 2652 N N . LYS A 1 328 ? -27.380 -17.817 3.661 1.00 80.38 328 LYS A N 1
ATOM 2653 C CA . LYS A 1 328 ? -26.807 -18.982 4.340 1.00 80.38 328 LYS A CA 1
ATOM 2654 C C . LYS A 1 328 ? -25.302 -18.775 4.483 1.00 80.38 328 LYS A C 1
ATOM 2656 O O . LYS A 1 328 ? -24.533 -19.087 3.577 1.00 80.38 328 LYS A O 1
ATOM 2661 N N . ARG A 1 329 ? -24.876 -18.317 5.662 1.00 76.44 329 ARG A N 1
ATOM 2662 C CA . ARG A 1 329 ? -23.472 -17.959 5.963 1.00 76.44 329 ARG A CA 1
ATOM 2663 C C . ARG A 1 329 ? -22.453 -19.042 5.604 1.00 76.44 329 ARG A C 1
ATOM 2665 O O . ARG A 1 329 ? -21.349 -18.742 5.170 1.00 76.44 329 ARG A O 1
ATOM 2672 N N . ARG A 1 330 ? -22.836 -20.316 5.742 1.00 81.94 330 ARG A N 1
ATOM 2673 C CA . ARG A 1 330 ? -21.964 -21.463 5.441 1.00 81.94 330 ARG A CA 1
ATOM 2674 C C . ARG A 1 330 ? -21.539 -21.540 3.968 1.00 81.94 330 ARG A C 1
ATOM 2676 O O . ARG A 1 330 ? -20.486 -22.099 3.694 1.00 81.94 330 ARG A O 1
ATOM 2683 N N . LEU A 1 331 ? -22.312 -20.965 3.043 1.00 84.69 331 LEU A N 1
ATOM 2684 C CA . LEU A 1 331 ? -21.990 -20.954 1.611 1.00 84.69 331 LEU A CA 1
ATOM 2685 C C . LEU A 1 331 ? -20.951 -19.888 1.231 1.00 84.69 331 LEU A C 1
ATOM 2687 O O . LEU A 1 331 ? -20.381 -19.960 0.149 1.00 84.69 331 LEU A O 1
ATOM 2691 N N . VAL A 1 332 ? -20.653 -18.931 2.115 1.00 84.50 332 VAL A N 1
ATOM 2692 C CA . VAL A 1 332 ? -19.613 -17.919 1.867 1.00 84.50 332 VAL A CA 1
ATOM 2693 C C . VAL A 1 332 ? -18.219 -18.558 1.866 1.00 84.50 332 VAL A C 1
ATOM 2695 O O . VAL A 1 332 ? -17.393 -18.226 1.021 1.00 84.50 332 VAL A O 1
ATOM 2698 N N . TYR A 1 333 ? -17.967 -19.515 2.768 1.00 85.50 333 TYR A N 1
ATOM 2699 C CA . TYR A 1 333 ? -16.670 -20.188 2.900 1.00 85.50 333 TYR A CA 1
ATOM 2700 C C . TYR A 1 333 ? -16.190 -20.895 1.624 1.00 85.50 333 TYR A C 1
ATOM 2702 O O . TYR A 1 333 ? -15.060 -20.622 1.226 1.00 85.50 333 TYR A O 1
ATOM 2710 N N . PRO A 1 334 ? -16.980 -21.758 0.951 1.00 89.19 334 PRO A N 1
ATOM 2711 C CA . PRO A 1 334 ? -16.522 -22.405 -0.276 1.00 89.19 334 PRO A CA 1
ATOM 2712 C C . PRO A 1 334 ? -16.293 -21.408 -1.418 1.00 89.19 334 PRO A C 1
ATOM 2714 O O . PRO A 1 334 ? -15.341 -21.580 -2.169 1.00 89.19 334 PRO A O 1
ATOM 2717 N N . VAL A 1 335 ? -17.094 -20.340 -1.528 1.00 88.69 335 VAL A N 1
ATOM 2718 C CA . VAL A 1 335 ? -16.910 -19.301 -2.563 1.00 88.69 335 VAL A CA 1
ATOM 2719 C C . VAL A 1 335 ? -15.595 -18.551 -2.355 1.00 88.69 335 VAL A C 1
ATOM 2721 O O . VAL A 1 335 ? -14.799 -18.395 -3.278 1.00 88.69 335 VAL A O 1
ATOM 2724 N N . VAL A 1 336 ? -15.340 -18.121 -1.121 1.00 90.56 336 VAL A N 1
ATOM 2725 C CA . VAL A 1 336 ? -14.092 -17.452 -0.747 1.00 90.56 336 VAL A CA 1
ATOM 2726 C C . VAL A 1 336 ? -12.895 -18.401 -0.879 1.00 90.56 336 VAL A C 1
ATOM 2728 O O . VAL A 1 336 ? -11.848 -18.000 -1.380 1.00 90.56 336 VAL A O 1
ATOM 2731 N N . GLY A 1 337 ? -13.053 -19.663 -0.475 1.00 91.75 337 GLY A N 1
ATOM 2732 C CA . GLY A 1 337 ? -12.036 -20.701 -0.629 1.00 91.75 337 GLY A CA 1
ATOM 2733 C C . GLY A 1 337 ? -11.673 -20.934 -2.093 1.00 91.75 337 GLY A C 1
ATOM 2734 O O . GLY A 1 337 ? -10.493 -20.960 -2.425 1.00 91.75 337 GLY A O 1
ATOM 2735 N N . LEU A 1 338 ? -12.668 -21.006 -2.982 1.00 92.94 338 LEU A N 1
ATOM 2736 C CA . LEU A 1 338 ? -12.450 -21.117 -4.423 1.00 92.94 338 LEU A CA 1
ATOM 2737 C C . LEU A 1 338 ? -11.684 -19.911 -4.974 1.00 92.94 338 LEU A C 1
ATOM 2739 O O . LEU A 1 338 ? -10.735 -20.099 -5.727 1.00 92.94 338 LEU A O 1
ATOM 2743 N N . LEU A 1 339 ? -12.034 -18.685 -4.570 1.00 92.81 339 LEU A N 1
ATOM 2744 C CA . LEU A 1 339 ? -11.303 -17.482 -4.983 1.00 92.81 339 LEU A CA 1
ATOM 2745 C C . LEU A 1 339 ? -9.824 -17.544 -4.568 1.00 92.81 339 LEU A C 1
ATOM 2747 O O . LEU A 1 339 ? -8.940 -17.270 -5.378 1.00 92.81 339 LEU A O 1
ATOM 2751 N N . VAL A 1 340 ? -9.548 -17.940 -3.323 1.00 94.81 340 VAL A N 1
ATOM 2752 C CA . VAL A 1 340 ? -8.176 -18.105 -2.821 1.00 94.81 340 VAL A CA 1
ATOM 2753 C C . VAL A 1 340 ? -7.428 -19.187 -3.607 1.00 94.81 340 VAL A C 1
ATOM 2755 O O . VAL A 1 340 ? -6.274 -18.977 -3.977 1.00 94.81 340 VAL A O 1
ATOM 2758 N N . LEU A 1 341 ? -8.084 -20.310 -3.917 1.00 94.88 341 LEU A N 1
ATOM 2759 C CA . LEU A 1 341 ? -7.508 -21.378 -4.738 1.00 94.88 341 LEU A CA 1
ATOM 2760 C C . LEU A 1 341 ? -7.205 -20.910 -6.166 1.00 94.88 341 LEU A C 1
ATOM 2762 O O . LEU A 1 341 ? -6.142 -21.229 -6.689 1.00 94.88 341 LEU A O 1
ATOM 2766 N N . VAL A 1 342 ? -8.090 -20.120 -6.779 1.00 93.75 342 VAL A N 1
ATOM 2767 C CA . VAL A 1 342 ? -7.873 -19.543 -8.115 1.00 93.75 342 VAL A CA 1
ATOM 2768 C C . VAL A 1 342 ? -6.656 -18.620 -8.112 1.00 93.75 342 VAL A C 1
ATOM 2770 O O . VAL A 1 342 ? -5.808 -18.736 -8.998 1.00 93.75 342 VAL A O 1
ATOM 2773 N N . LEU A 1 343 ? -6.513 -17.750 -7.107 1.00 94.00 343 LEU A N 1
ATOM 2774 C CA . LEU A 1 343 ? -5.335 -16.885 -6.978 1.00 94.00 343 LEU A CA 1
ATOM 2775 C C . LEU A 1 343 ? -4.055 -17.700 -6.774 1.00 94.00 343 LEU A C 1
ATOM 2777 O O . LEU A 1 343 ? -3.072 -17.472 -7.474 1.00 94.00 343 LEU A O 1
ATOM 2781 N N . ALA A 1 344 ? -4.083 -18.696 -5.884 1.00 93.88 344 ALA A N 1
ATOM 2782 C CA . ALA A 1 344 ? -2.945 -19.580 -5.645 1.00 93.88 344 ALA A CA 1
ATOM 2783 C C . ALA A 1 344 ? -2.527 -20.333 -6.917 1.00 93.88 344 ALA A C 1
ATOM 2785 O O . ALA A 1 344 ? -1.344 -20.365 -7.256 1.00 93.88 344 ALA A O 1
ATOM 2786 N N . PHE A 1 345 ? -3.492 -20.887 -7.654 1.00 93.56 345 PHE A N 1
ATOM 2787 C CA . PHE A 1 345 ? -3.248 -21.582 -8.914 1.00 93.56 345 PHE A CA 1
ATOM 2788 C C . PHE A 1 345 ? -2.696 -20.639 -9.991 1.00 93.56 345 PHE A C 1
ATOM 2790 O O . PHE A 1 345 ? -1.739 -20.977 -10.686 1.00 93.56 345 PHE A O 1
ATOM 2797 N N . THR A 1 346 ? -3.238 -19.425 -10.093 1.00 92.44 346 THR A N 1
ATOM 2798 C CA . THR A 1 346 ? -2.749 -18.388 -11.017 1.00 92.44 346 THR A CA 1
ATOM 2799 C C . THR A 1 346 ? -1.309 -17.988 -10.693 1.00 92.44 346 THR A C 1
ATOM 2801 O O . THR A 1 346 ? -0.468 -17.875 -11.580 1.00 92.44 346 THR A O 1
ATOM 2804 N N . THR A 1 347 ? -0.983 -17.829 -9.413 1.00 91.94 347 THR A N 1
ATOM 2805 C CA . THR A 1 347 ? 0.379 -17.521 -8.963 1.00 91.94 347 THR A CA 1
ATOM 2806 C C . THR A 1 347 ? 1.339 -18.678 -9.234 1.00 91.94 347 THR A C 1
ATOM 2808 O O . THR A 1 347 ? 2.450 -18.450 -9.713 1.00 91.94 347 THR A O 1
ATOM 2811 N N . PHE A 1 348 ? 0.912 -19.920 -8.995 1.00 91.50 348 PHE A N 1
ATOM 2812 C CA . PHE A 1 348 ? 1.707 -21.117 -9.275 1.00 91.50 348 PHE A CA 1
ATOM 2813 C C . PHE A 1 348 ? 2.011 -21.272 -10.771 1.00 91.50 348 PHE A C 1
ATOM 2815 O O . PHE A 1 348 ? 3.170 -21.415 -11.162 1.00 91.50 348 PHE A O 1
ATOM 2822 N N . THR A 1 349 ? 0.984 -21.184 -11.617 1.00 90.31 349 THR A N 1
ATOM 2823 C CA . THR A 1 349 ? 1.127 -21.268 -13.080 1.00 90.31 349 THR A CA 1
ATOM 2824 C C . THR A 1 349 ? 2.018 -20.154 -13.621 1.00 90.31 349 THR A C 1
ATOM 2826 O O . THR A 1 349 ? 2.905 -20.415 -14.432 1.00 90.31 349 THR A O 1
ATOM 2829 N N . ARG A 1 350 ? 1.865 -18.927 -13.108 1.00 87.12 350 ARG A N 1
ATOM 2830 C CA . ARG A 1 350 ? 2.730 -17.795 -13.452 1.00 87.12 350 ARG A CA 1
ATOM 2831 C C . ARG A 1 350 ? 4.191 -18.020 -13.040 1.00 87.12 350 ARG A C 1
ATOM 2833 O O . ARG A 1 350 ? 5.094 -17.719 -13.819 1.00 87.12 350 ARG A O 1
ATOM 2840 N N . ALA A 1 351 ? 4.439 -18.561 -11.847 1.00 87.38 351 ALA A N 1
ATOM 2841 C CA . ALA A 1 351 ? 5.794 -18.884 -11.394 1.00 87.38 351 ALA A CA 1
ATOM 2842 C C . ALA A 1 351 ? 6.455 -19.942 -12.292 1.00 87.38 351 ALA A C 1
ATOM 2844 O O . ALA A 1 351 ? 7.640 -19.825 -12.615 1.00 87.38 351 ALA A O 1
ATOM 2845 N N . GLY A 1 352 ? 5.677 -20.932 -12.744 1.00 85.00 352 GLY A N 1
ATOM 2846 C CA . GLY A 1 352 ? 6.107 -21.916 -13.736 1.00 85.00 352 GLY A CA 1
ATOM 2847 C C . GLY A 1 352 ? 6.456 -21.277 -15.083 1.00 85.00 352 GLY A C 1
ATOM 2848 O O . GLY A 1 352 ? 7.547 -21.516 -15.602 1.00 85.00 352 GLY A O 1
ATOM 2849 N N . ALA A 1 353 ? 5.595 -20.402 -15.611 1.00 80.50 353 ALA A N 1
ATOM 2850 C CA . ALA A 1 353 ? 5.824 -19.721 -16.887 1.00 80.50 353 ALA A CA 1
ATOM 2851 C C . ALA A 1 353 ? 7.147 -18.929 -16.900 1.00 80.50 353 ALA A C 1
ATOM 2853 O O . ALA A 1 353 ? 7.977 -19.140 -17.785 1.00 80.50 353 ALA A O 1
ATOM 2854 N N . GLN A 1 354 ? 7.419 -18.128 -15.863 1.00 73.12 354 GLN A N 1
ATOM 2855 C CA . GLN A 1 354 ? 8.681 -17.377 -15.759 1.00 73.12 354 GLN A CA 1
ATOM 2856 C C . GLN A 1 354 ? 9.922 -18.270 -15.626 1.00 73.12 354 GLN A C 1
ATOM 2858 O O . GLN A 1 354 ? 11.014 -17.885 -16.038 1.00 73.12 354 GLN A O 1
ATOM 2863 N N . SER A 1 355 ? 9.786 -19.470 -15.054 1.00 69.44 355 SER A N 1
ATOM 2864 C CA . SER A 1 355 ? 10.895 -20.430 -15.020 1.00 69.44 355 SER A CA 1
ATOM 2865 C C . SER A 1 355 ? 11.221 -20.994 -16.408 1.00 69.44 355 SER A C 1
ATOM 2867 O O . SER A 1 355 ? 12.385 -21.277 -16.689 1.00 69.44 355 SER A O 1
ATOM 2869 N N . SER A 1 356 ? 10.209 -21.105 -17.277 1.00 59.72 356 SER A N 1
ATOM 2870 C CA . SER A 1 356 ? 10.338 -21.634 -18.638 1.00 59.72 356 SER A CA 1
ATOM 2871 C C . SER A 1 356 ? 10.803 -20.598 -19.664 1.00 59.72 356 SER A C 1
ATOM 2873 O O . SER A 1 356 ? 11.529 -20.959 -20.581 1.00 59.72 356 SER A O 1
ATOM 2875 N N . GLU A 1 357 ? 10.469 -19.314 -19.492 1.00 54.66 357 GLU A N 1
ATOM 2876 C CA . GLU A 1 357 ? 10.947 -18.222 -20.364 1.00 54.66 357 GLU A CA 1
ATOM 2877 C C . GLU A 1 357 ? 12.458 -17.970 -20.245 1.00 54.66 357 GLU A C 1
ATOM 2879 O O . GLU A 1 357 ? 13.076 -17.434 -21.158 1.00 54.66 357 GLU A O 1
ATOM 2884 N N . LEU A 1 358 ? 13.074 -18.411 -19.144 1.00 50.81 358 LEU A N 1
ATOM 2885 C CA . LEU A 1 358 ? 14.529 -18.418 -18.966 1.00 50.81 358 LEU A CA 1
ATOM 2886 C C . LEU A 1 358 ? 15.222 -19.594 -19.676 1.00 50.81 358 LEU A C 1
ATOM 2888 O O . LEU A 1 358 ? 16.449 -19.682 -19.635 1.00 50.81 358 LEU A O 1
ATOM 2892 N N . GLN A 1 359 ? 14.472 -20.501 -20.312 1.00 37.56 359 GLN A N 1
ATOM 2893 C CA . GLN A 1 359 ? 15.045 -21.441 -21.268 1.00 37.56 359 GLN A CA 1
ATOM 2894 C C . GLN A 1 359 ? 15.045 -20.784 -22.652 1.00 37.56 359 GLN A C 1
ATOM 2896 O O . GLN A 1 359 ? 13.976 -20.392 -23.128 1.00 37.56 359 GLN A O 1
ATOM 2901 N N . PRO A 1 360 ? 16.208 -20.645 -23.315 1.00 36.44 360 PRO A N 1
ATOM 2902 C CA . PRO A 1 360 ? 16.260 -20.111 -24.664 1.00 36.44 360 PRO A CA 1
ATOM 2903 C C . PRO A 1 360 ? 15.525 -21.086 -25.580 1.00 36.44 360 PRO A C 1
ATOM 2905 O O . PRO A 1 360 ? 16.044 -22.130 -25.957 1.00 36.44 360 PRO A O 1
ATOM 2908 N N . TYR A 1 361 ? 14.283 -20.761 -25.910 1.00 38.84 361 TYR A N 1
ATOM 2909 C CA . TYR A 1 361 ? 13.526 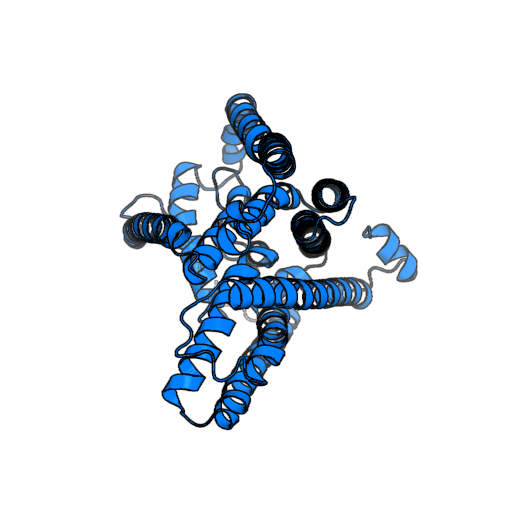-21.463 -26.927 1.00 38.84 361 TYR A CA 1
ATOM 2910 C C . TYR A 1 361 ? 14.063 -21.022 -28.301 1.00 38.84 361 TYR A C 1
ATOM 2912 O O . TYR A 1 361 ? 13.855 -19.867 -28.679 1.00 38.84 361 TYR A O 1
ATOM 2920 N N . PRO A 1 362 ? 14.707 -21.902 -29.094 1.00 41.69 362 PRO A N 1
ATOM 2921 C CA . PRO A 1 362 ? 15.280 -21.531 -30.393 1.00 41.69 362 PRO A CA 1
ATOM 2922 C C . PRO A 1 362 ? 14.232 -21.193 -31.475 1.00 41.69 362 PRO A C 1
ATOM 2924 O O . PRO A 1 362 ? 14.600 -20.889 -32.606 1.00 41.69 362 PRO A O 1
ATOM 2927 N N . TRP A 1 363 ? 12.927 -21.226 -31.173 1.00 37.41 363 TRP A N 1
ATOM 2928 C CA . TRP A 1 363 ? 11.871 -21.055 -32.181 1.00 37.41 363 TRP A CA 1
ATOM 2929 C C . TRP A 1 363 ? 11.471 -19.598 -32.466 1.00 37.41 363 TRP A C 1
ATOM 2931 O O . TRP A 1 363 ? 10.844 -19.353 -33.492 1.00 37.41 363 TRP A O 1
ATOM 2941 N N . ARG A 1 364 ? 11.856 -18.615 -31.633 1.00 36.56 364 ARG A N 1
ATOM 2942 C CA . ARG A 1 364 ? 11.525 -17.191 -31.884 1.00 36.56 364 ARG A CA 1
ATOM 2943 C C . ARG A 1 364 ? 12.505 -16.450 -32.805 1.00 36.56 364 ARG A C 1
ATOM 2945 O O . ARG A 1 364 ? 12.241 -15.310 -33.153 1.00 36.56 364 ARG A O 1
ATOM 2952 N N . VAL A 1 365 ? 13.589 -17.091 -33.251 1.00 40.12 365 VAL A N 1
ATOM 2953 C CA . VAL A 1 365 ? 14.591 -16.475 -34.153 1.00 40.12 365 VAL A CA 1
ATOM 2954 C C . VAL A 1 365 ? 14.270 -16.708 -35.643 1.00 40.12 365 VAL A C 1
ATOM 2956 O O . VAL A 1 365 ? 14.985 -16.225 -36.506 1.00 40.12 365 VAL A O 1
ATOM 2959 N N . ARG A 1 366 ? 13.194 -17.432 -35.993 1.00 32.66 366 ARG A N 1
ATOM 2960 C CA . ARG A 1 366 ? 12.875 -17.745 -37.407 1.00 32.66 366 ARG A CA 1
ATOM 2961 C C . ARG A 1 366 ? 11.748 -16.924 -38.041 1.00 32.66 366 ARG A C 1
ATOM 2963 O O . ARG A 1 366 ? 11.442 -17.161 -39.205 1.00 32.66 366 ARG A O 1
ATOM 2970 N N . HIS A 1 367 ? 11.146 -15.976 -37.323 1.00 37.22 367 HIS A N 1
ATOM 2971 C CA . HIS A 1 367 ? 10.050 -15.151 -37.858 1.00 37.22 367 HIS A CA 1
ATOM 2972 C C . HIS A 1 367 ? 10.202 -13.646 -37.591 1.00 37.22 367 HIS A C 1
ATOM 2974 O O . HIS A 1 367 ? 9.201 -12.937 -37.509 1.00 37.22 367 HIS A O 1
ATOM 2980 N N . HIS A 1 368 ? 11.442 -13.164 -37.500 1.00 36.94 368 HIS A N 1
ATOM 2981 C CA . HIS A 1 368 ? 11.766 -11.747 -37.655 1.00 36.94 368 HIS A CA 1
ATOM 2982 C C . HIS 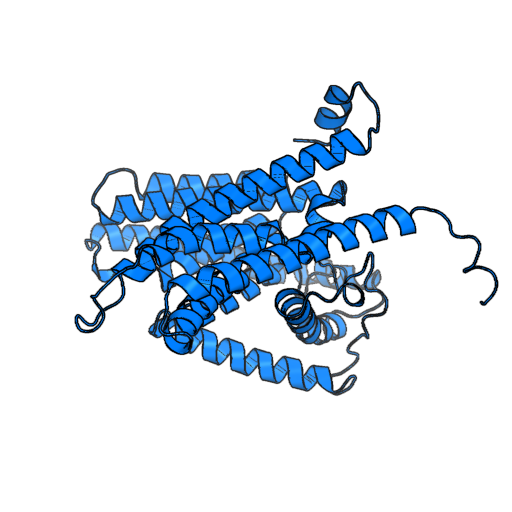A 1 368 ? 12.798 -11.571 -38.757 1.00 36.94 368 HIS A C 1
ATOM 2984 O O . HIS A 1 368 ? 13.745 -12.391 -38.786 1.00 36.94 368 HIS A O 1
#

Secondary structure (DSSP, 8-state):
--HHHHHHHTTSS--HHHHHHHHHHHHHHHHHHHHHHHHHHHHHHHHT---GGG-S---HHHHHHHHHHHHHHHT-GGGHHHHHSGGGHHHHHHHHHHHHHHHHHHHHHHHHHTT-TTHHHHHHHHHHHHHHHHHTT-GGGGGHHHHHHHHHHHH--GGGS-HHHHHHHHHHHIIIIIHHHHHHHHHHHHTHHHHHHTTTTSSS-HHHHHHHHHHHHHHHHHHHHS--GGG--S--TTS----SSSTTTHHHHHHHHHHHHHHHHHHHHHTT-HHHHHHHHHHHHHTTTSSSS---S--GGGGTTTHHHHHHHHHHHHHHHHHHHHS-GGGHHHHHHHHHHHHHHHHHHHHHHHHHHTS--GGGGS--

Foldseek 3Di:
DDVVVQCVVVVVDPDLVSLLVVLLVLLVLLLVLQLLLLVLQLVLLVVPDDDPPPVPDPDPLVVCLSVLLSLLQSLFLLQLCCRNVSLSSLLSQLSSLLSQLLSLLSVLQVCQLVVHPCSVVSNCCSLVRSCVRSVVSPNLSLLSLVLSVLSCLQRHDLVSGDPVSSVVVVVSCCVNPVVVVVVVVVVCVVCVVVQQVLCVPPPDHLVQLLLLLLVQLVLLVCCSVPVDLVSDDPDPPVSDTDPDCVVVDVSVVSVVVVVVLQVVLVVCSVVSDLSSSLVSLLCSLCVPPSHSRSDDRDDSSSCSRSSSSVSSVVSVVLLVVCCVVVVDSVVSVVVSVVVSVVSNVSNVVSVVVVVCVVPPDVPVVPPD

Radius of gyration: 21.83 Å; chains: 1; bounding box: 60×45×67 Å

pLDDT: mean 88.87, std 14.25, range [32.66, 98.81]

Sequence (368 aa):
MSFALNYYFAGERFDRFAFKLTNVVIHVLNGLLVYWLSVLLLRRYAGGARPPSTQAGWSAMHAYLPLLVAALWLLHPIQLTSVLYVVQRMTSMSAFFVLAGLLLFVVGRNRLESGRGHGLTWMFAGLAGGVGLGFLCKQNSILLPFYAFLVELFFFRHEVLPQAARRRLYGFYALTVALPAVVAVVGLVVAWDAIAQGYLYRDFTLWERLLTQSRVLFFYLGLLFFPHIRAFGLYHDDFALSTGLLDPWTTLLSVLLWAGLVGLALWGVRRRALWSFALLWYLVGHSLESTFVSLELVFEHRNYLPSFGILFATAYYLVWGLDRLLRKRRLVYPVVGLLVLVLAFTTFTRAGAQSSELQPYPWRVRHH